Protein 3SHW (pdb70)

Nearest PDB structures (foldseek):
  3shw-assembly1_A  TM=1.003E+00  e=5.872E-76  Homo sapiens
  3tsz-assembly1_A  TM=9.591E-01  e=8.279E-66  Homo sapiens
  3lh5-assembly1_A  TM=9.727E-01  e=1.548E-45  Homo sapiens
  3tsw-assembly5_D  TM=9.362E-01  e=2.636E-32  Homo sapiens
  3tsw-assembly5_B  TM=9.342E-01  e=1.375E-31  Homo sapiens

Foldseek 3Di:
DKDKFKDAAALAQQFDWAAFQPLAIFTCAGDPDGSCVVRPDGGQKGFQDKAHDGGNGGGVLRVVVVRNPDDHGDMMMTIIDHHNPSVVCCVVVVFHDWFKKFFAAFADAPDPQADTDHGGWMWIFTHCCPPVNHFWTKIFTADLQRDTDHIGIDTHQVVLQVVRVVVPCPDPDRRIFTWDWAADPWLFAEEEAALCSVLLQVCCCPVPVQAADEQDQPVVDRDPVSQVVCRVSRHHYYDPDDLVVLSVCQVVPRNHAYEYEQEPDLVLSVLQCCVRPVPDPDHSNVRNVVSVVCCVPRVSSHSYYDYDDSVDPCVSVVVVVVSVVVNRGIDIHGD/DDDDDDD

Radius of gyration: 26.3 Å; Cα contacts (8 Å, |Δi|>4): 668; chains: 2; bounding box: 42×78×58 Å

Sequence (342 aa):
SMKLVKFRKGDSVGLRLAGGNDVGIFVAGVLEDSPAAKEGLEEGDQILRVNNVDFTNIIREEAVLFLLDLPKGEEVTILAQKKKDVYRRIVESDVGDSFYIRTHFEYEKESPYGLSFNKGEVFRVVDTLYNGKLGSWLAIRIGKNHKEVERGIIPNKNRAEQLASVQYTQTKFPAYERVVLREAGFLRPVTIFGPIADVAREKLAREEPDIYQIAKSEPGIIRLHTIKQIIDQDKHALLDVTPNAVDRLNYAQWYPIVVFLNPDSKQGVKTMRMRLCPESRKSARKLYERSHKLRKNNHHLFTTTINLNSMNDGWYGALKEAIQQQQNQLVWVSEGKTSVWI

B-factor: mean 85.65, std 26.74, range [46.07, 190.17]

Solvent-accessible surface area: 18346 Å² total; per-residue (Å²): 127,116,46,112,1,108,13,152,2,36,136,46,3,3,0,79,14,22,5,0,25,80,45,4,0,0,0,12,9,38,89,172,141,13,71,0,27,119,80,36,4,71,95,2,0,15,0,25,91,0,61,120,63,73,0,63,114,15,11,32,10,88,0,1,80,52,0,74,118,13,71,129,42,106,80,2,34,0,49,0,48,86,58,60,93,63,25,140,81,8,83,138,79,130,52,7,0,20,15,65,2,33,0,24,2,87,24,135,96,106,46,122,167,6,12,33,6,69,60,31,47,10,0,58,0,24,26,0,3,58,72,19,121,82,21,32,7,19,0,5,41,11,22,162,101,48,151,86,90,75,142,7,41,0,3,14,74,115,100,0,71,105,54,8,54,102,85,128,157,162,35,158,29,46,3,4,13,90,1,35,60,136,146,27,84,55,40,10,0,0,1,7,9,15,1,0,9,26,15,0,24,87,58,0,31,152,97,38,83,97,62,4,66,69,2,155,70,80,166,105,115,34,121,119,96,26,12,105,97,6,15,100,118,98,34,0,0,0,1,95,33,62,13,87,17,0,29,93,13,26,98,54,64,73,18,2,0,0,0,2,0,28,6,72,47,84,115,4,0,103,56,0,12,108,90,43,24,86,174,42,234,116,52,10,158,156,35,37,94,125,2,65,142,7,86,160,74,35,86,47,14,31,39,22,68,19,114,7,77,15,145,77,57,42,7,18,43,35,0,67,131,13,0,67,81,21,25,115,68,72,21,22,36,36,144,136,69,77,61,34,103,6

Organism: Homo sapiens (NCBI:txid9606)

Secondary structure (DSSP, 8-state):
-EEEEEEE--SS--EEEEEETTTEEEEEEE-SSSHHHHTT--TTEEEEEETTEE-TT--HHHHHHHHHHSPTTSEEEEEEEE-HHHHHHHHHHT----EEEEE-S-B--SSTTBPPB-TT-EEEEEESSGGG-TTEEEEEEE-TTS-EEEEEEEE-HHHHHHHHHHHH------SEEEEEEE--SS---EEEESTTHHHHHHHHHHH-TTTEEEPP-B--B--HHHHHHHHTTT-EEEE---HHHHHHHHHTT---EEEEEE-S-HHHHHHHHHHH-TT----HHHHHHHHHHHHHHHGGG-SEEEE-BTTB-HHHHHHHHHHHHHHTS-EEEE-/-------

GO terms:
  GO:0070160 tight junction (C, IDA)
  GO:0005886 plasma membrane (C, IDA)
  GO:0032991 protein-containing complex (C, IDA)
  GO:0034334 adherens junction maintenance (P, IMP)
  GO:0070160 tight junction (C, IMP)
  GO:0043066 negative regulation of apoptotic process (P, IMP)
  GO:0045216 cell-cell junction organization (P, IMP)
  GO:1903672 positive regulation of sprouting angiogenesis (P, IMP)
  GO:1905605 positive regulation of blood-brain barrier permeability (P, IMP)
  GO:0051493 regulation of cytoskeleton organization (P, IMP)
  GO:0030036 actin cytoskeleton organization (P, IMP)
  GO:0030335 positive regulation of cell migration (P, IMP)
  GO:0031032 actomyosin structure organization (P, IMP)
  GO:2000049 positive regulation of cell-cell adhesion mediated by cadherin (P, IMP)
  GO:2000810 regulation of bicellular tight junction assembly (P, IMP)
  GO:0150105 protein localization to cell-cell junction (P, IMP)
  GO:1901888 regulation of cell junction assembly (P, IMP)
  GO:1902396 protein localization to bicellular tight junction (P, IMP)
  GO:0071896 protein localization to adherens junction (P, IMP)
  GO:0008284 positive regulation of cell population proliferation (P, IMP)

Structure (mmCIF, N/CA/C/O backbone):
data_3SHW
#
_entry.id   3SHW
#
_cell.length_a   49.005
_cell.length_b   86.955
_cell.length_c   141.401
_cell.angle_alpha   90.00
_cell.angle_beta   90.00
_cell.angle_gamma   90.00
#
_symmetry.space_group_name_H-M   'P 21 21 21'
#
loop_
_entity.id
_entity.type
_entity.pdbx_description
1 polymer 'Tight junction protein ZO-1'
2 polymer 'Gap junction gamma-1 protein'
3 water water
#
loop_
_atom_site.group_PDB
_atom_site.id
_atom_site.type_symbol
_atom_site.label_atom_id
_atom_site.label_alt_id
_atom_site.label_comp_id
_atom_site.label_asym_id
_atom_site.label_entity_id
_atom_site.label_seq_id
_atom_site.pdbx_PDB_ins_code
_atom_site.Cartn_x
_atom_site.Cartn_y
_atom_site.Cartn_z
_atom_site.occupancy
_atom_site.B_iso_or_equiv
_atom_site.auth_seq_id
_atom_site.auth_comp_id
_atom_site.auth_asym_id
_atom_site.auth_atom_id
_atom_site.pdbx_PDB_model_num
ATOM 1 N N . SER A 1 1 ? 1.616 -35.627 -5.327 1.00 102.02 421 SER A N 1
ATOM 2 C CA . SER A 1 1 ? 1.624 -35.461 -3.843 1.00 98.29 421 SER A CA 1
ATOM 3 C C . SER A 1 1 ? 2.521 -34.305 -3.409 1.00 91.54 421 SER A C 1
ATOM 4 O O . SER A 1 1 ? 3.504 -33.972 -4.085 1.00 89.03 421 SER A O 1
ATOM 7 N N . MET A 1 2 ? 2.174 -33.709 -2.271 1.00 89.63 422 MET A N 1
ATOM 8 C CA . MET A 1 2 ? 2.918 -32.596 -1.718 1.00 84.62 422 MET A CA 1
ATOM 9 C C . MET A 1 2 ? 3.480 -33.015 -0.366 1.00 82.38 422 MET A C 1
ATOM 10 O O . MET A 1 2 ? 2.733 -33.457 0.496 1.00 85.89 422 MET A O 1
ATOM 15 N N . LYS A 1 3 ? 4.792 -32.873 -0.190 1.00 77.82 423 LYS A N 1
ATOM 16 C CA . LYS A 1 3 ? 5.485 -33.422 0.981 1.00 77.00 423 LYS A CA 1
ATOM 17 C C . LYS A 1 3 ? 6.157 -32.367 1.866 1.00 74.19 423 LYS A C 1
ATOM 18 O O . LYS A 1 3 ? 6.654 -31.356 1.376 1.00 71.17 423 LYS A O 1
ATOM 24 N N . LEU A 1 4 ? 6.161 -32.609 3.174 1.00 76.37 424 LEU A N 1
ATOM 25 C CA . LEU A 1 4 ? 6.761 -31.681 4.124 1.00 75.58 424 LEU A CA 1
ATOM 26 C C . LEU A 1 4 ? 7.895 -32.352 4.871 1.00 76.66 424 LEU A C 1
ATOM 27 O O . LEU A 1 4 ? 7.693 -33.394 5.498 1.00 81.05 424 LEU A O 1
ATOM 32 N N . VAL A 1 5 ? 9.082 -31.749 4.819 1.00 73.89 425 VAL A N 1
ATOM 33 C CA . VAL A 1 5 ? 10.256 -32.339 5.457 1.00 75.78 425 VAL A CA 1
ATOM 34 C C . VAL A 1 5 ? 10.921 -31.440 6.518 1.00 77.42 425 VAL A C 1
ATOM 35 O O . VAL A 1 5 ? 11.015 -30.223 6.366 1.00 75.53 425 VAL A O 1
ATOM 39 N N . LYS A 1 6 ? 11.354 -32.060 7.609 1.00 82.66 426 LYS A N 1
ATOM 40 C CA . LYS A 1 6 ? 12.076 -31.372 8.664 1.00 85.94 426 LYS A CA 1
ATOM 41 C C . LYS A 1 6 ? 13.360 -32.134 8.886 1.00 88.82 426 LYS A C 1
ATOM 42 O O . LYS A 1 6 ? 13.346 -33.360 8.967 1.00 92.36 426 LYS A O 1
ATOM 48 N N . PHE A 1 7 ? 14.470 -31.410 8.980 1.00 88.66 427 PHE A N 1
ATOM 49 C CA . PHE A 1 7 ? 15.754 -32.024 9.290 1.00 93.16 427 PHE A CA 1
ATOM 50 C C . PHE A 1 7 ? 16.740 -30.987 9.787 1.00 94.93 427 PHE A C 1
ATOM 51 O O . PHE A 1 7 ? 16.565 -29.787 9.575 1.00 91.57 427 PHE A O 1
ATOM 59 N N . ARG A 1 8 ? 17.774 -31.469 10.462 1.00 101.67 428 ARG A N 1
ATOM 60 C CA . ARG A 1 8 ? 18.871 -30.626 10.882 1.00 104.83 428 ARG A CA 1
ATOM 61 C C . ARG A 1 8 ? 19.830 -30.517 9.709 1.00 100.45 428 ARG A C 1
ATOM 62 O O . ARG A 1 8 ? 19.974 -31.462 8.925 1.00 99.25 428 ARG A O 1
ATOM 70 N N . LYS A 1 9 ? 20.465 -29.356 9.581 1.00 99.33 429 LYS A N 1
ATOM 71 C CA . LYS A 1 9 ? 21.462 -29.132 8.545 1.00 96.65 429 LYS A CA 1
ATOM 72 C C . LYS A 1 9 ? 22.838 -29.497 9.099 1.00 104.37 429 LYS A C 1
ATOM 73 O O . LYS A 1 9 ? 23.236 -29.015 10.161 1.00 110.34 429 LYS A O 1
ATOM 79 N N . GLY A 1 10 ? 23.550 -30.363 8.385 1.00 105.52 430 GLY A N 1
ATOM 80 C CA . GLY A 1 10 ? 24.932 -30.689 8.732 1.00 114.03 430 GLY A CA 1
ATOM 81 C C . GLY A 1 10 ? 25.881 -29.587 8.293 1.00 114.02 430 GLY A C 1
ATOM 82 O O . GLY A 1 10 ? 25.685 -28.391 8.638 1.00 112.61 430 GLY A O 1
ATOM 83 N N . ASP A 1 11 ? 26.916 -29.997 7.535 1.00 117.11 431 ASP A N 1
ATOM 84 C CA . ASP A 1 11 ? 27.815 -29.041 6.889 1.00 117.57 431 ASP A CA 1
ATOM 85 C C . ASP A 1 11 ? 27.149 -28.458 5.650 1.00 108.84 431 ASP A C 1
ATOM 86 O O . ASP A 1 11 ? 27.442 -27.325 5.246 1.00 107.75 431 ASP A O 1
ATOM 91 N N . SER A 1 12 ? 26.264 -29.258 5.050 1.00 103.87 432 SER A N 1
ATOM 92 C CA . SER A 1 12 ? 25.497 -28.850 3.887 1.00 96.53 432 SER A CA 1
ATOM 93 C C . SER A 1 12 ? 24.097 -29.438 4.026 1.00 91.59 432 SER A C 1
ATOM 94 O O . SER A 1 12 ? 23.863 -30.267 4.899 1.00 94.43 432 SER A O 1
ATOM 97 N N . VAL A 1 13 ? 23.168 -29.002 3.179 1.00 85.55 433 VAL A N 1
ATOM 98 C CA . VAL A 1 13 ? 21.842 -29.627 3.103 1.00 81.63 433 VAL A CA 1
ATOM 99 C C . VAL A 1 13 ? 21.837 -30.805 2.121 1.00 82.12 433 VAL A C 1
ATOM 100 O O . VAL A 1 13 ? 20.814 -31.464 1.934 1.00 80.02 433 VAL A O 1
ATOM 104 N N . GLY A 1 14 ? 22.991 -31.060 1.506 1.00 86.09 434 GLY A N 1
ATOM 105 C CA . GLY A 1 14 ? 23.143 -32.110 0.501 1.00 88.63 434 GLY A CA 1
ATOM 106 C C . GLY A 1 14 ? 22.145 -31.988 -0.636 1.00 83.82 434 GLY A C 1
ATOM 107 O O . GLY A 1 14 ? 21.385 -32.917 -0.903 1.00 84.14 434 GLY A O 1
ATOM 108 N N . LEU A 1 15 ? 22.145 -30.833 -1.300 1.00 102.95 435 LEU A N 1
ATOM 109 C CA . LEU A 1 15 ? 21.252 -30.589 -2.435 1.00 93.89 435 LEU A CA 1
ATOM 110 C C . LEU A 1 15 ? 21.920 -29.848 -3.578 1.00 91.52 435 LEU A C 1
ATOM 111 O O . LEU A 1 15 ? 22.886 -29.104 -3.384 1.00 93.75 435 LEU A O 1
ATOM 116 N N . ARG A 1 16 ? 21.373 -30.071 -4.768 1.00 87.77 436 ARG A N 1
ATOM 117 C CA . ARG A 1 16 ? 21.743 -29.364 -5.978 1.00 85.10 436 ARG A CA 1
ATOM 118 C C . ARG A 1 16 ? 20.447 -28.884 -6.609 1.00 76.55 436 ARG A C 1
ATOM 119 O O . ARG A 1 16 ? 19.475 -29.635 -6.723 1.00 75.46 436 ARG A O 1
ATOM 127 N N . LEU A 1 17 ? 20.436 -27.617 -7.003 1.00 71.57 437 LEU A N 1
ATOM 128 C CA . LEU A 1 17 ? 19.227 -26.955 -7.481 1.00 64.60 437 LEU A CA 1
ATOM 129 C C . LEU A 1 17 ? 19.249 -26.738 -8.989 1.00 64.27 437 LEU A C 1
ATOM 130 O O . LEU A 1 17 ? 20.317 -26.516 -9.584 1.00 67.57 437 LEU A O 1
ATOM 135 N N . ALA A 1 18 ? 18.065 -26.825 -9.591 1.00 61.35 438 ALA A N 1
ATOM 136 C CA . ALA A 1 18 ? 17.846 -26.474 -10.985 1.00 61.24 438 ALA A CA 1
ATOM 137 C C . ALA A 1 18 ? 16.622 -25.577 -11.027 1.00 57.00 438 ALA A C 1
ATOM 138 O O . ALA A 1 18 ? 15.926 -25.421 -10.018 1.00 55.14 438 ALA A O 1
ATOM 140 N N . GLY A 1 19 ? 16.351 -24.989 -12.190 1.00 57.23 439 GLY A N 1
ATOM 141 C CA . GLY A 1 19 ? 15.222 -24.070 -12.346 1.00 54.40 439 GLY A CA 1
ATOM 142 C C . GLY A 1 19 ? 15.595 -22.657 -11.957 1.00 51.63 439 GLY A C 1
ATOM 143 O O . GLY A 1 19 ? 16.751 -22.251 -12.088 1.00 52.07 439 GLY A O 1
ATOM 144 N N . GLY A 1 20 ? 14.617 -21.907 -11.473 1.00 50.08 440 GLY A N 1
ATOM 145 C CA . GLY A 1 20 ? 14.829 -20.512 -11.120 1.00 49.03 440 GLY A CA 1
ATOM 146 C C . GLY A 1 20 ? 13.504 -19.801 -10.999 1.00 50.57 440 GLY A C 1
ATOM 147 O O . GLY A 1 20 ? 12.451 -20.451 -10.924 1.00 52.07 440 GLY A O 1
ATOM 148 N N . ASN A 1 21 ? 13.550 -18.468 -11.016 1.00 51.31 441 ASN A N 1
ATOM 149 C CA . ASN A 1 21 ? 12.372 -17.639 -10.759 1.00 54.45 441 ASN A CA 1
ATOM 150 C C . ASN A 1 21 ? 11.220 -17.799 -11.749 1.00 58.51 441 ASN A C 1
ATOM 151 O O . ASN A 1 21 ? 10.086 -17.506 -11.411 1.00 62.41 441 ASN A O 1
ATOM 156 N N . ASP A 1 22 ? 11.513 -18.253 -12.964 1.00 59.38 442 ASP A N 1
ATOM 157 C CA . ASP A 1 22 ? 10.495 -18.363 -14.008 1.00 64.87 442 ASP A CA 1
ATOM 158 C C . ASP A 1 22 ? 9.646 -19.610 -13.847 1.00 66.06 442 ASP A C 1
ATOM 159 O O . ASP A 1 22 ? 8.430 -19.545 -13.953 1.00 71.54 442 ASP A O 1
ATOM 164 N N . VAL A 1 23 ? 10.287 -20.741 -13.575 1.00 62.71 443 VAL A N 1
ATOM 165 C CA . VAL A 1 23 ? 9.602 -22.039 -13.539 1.00 64.08 443 V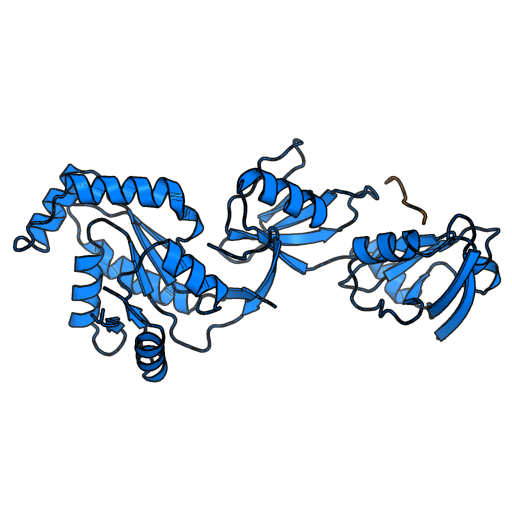AL A CA 1
ATOM 166 C C . VAL A 1 23 ? 9.565 -22.678 -12.141 1.00 61.69 443 VAL A C 1
ATOM 167 O O . VAL A 1 23 ? 8.932 -23.721 -11.940 1.00 63.51 443 VAL A O 1
ATOM 171 N N . GLY A 1 24 ? 10.250 -22.061 -11.182 1.00 58.47 444 GLY A N 1
ATOM 172 C CA . GLY A 1 24 ? 10.340 -22.617 -9.841 1.00 57.04 444 GLY A CA 1
ATOM 173 C C . GLY A 1 24 ? 11.667 -23.320 -9.613 1.00 54.32 444 GLY A C 1
ATOM 174 O O . GLY A 1 24 ? 12.377 -23.660 -10.566 1.00 54.27 444 GLY A O 1
ATOM 175 N N . ILE A 1 25 ? 11.998 -23.530 -8.340 1.00 53.38 445 ILE A N 1
ATOM 176 C CA . ILE A 1 25 ? 13.249 -24.158 -7.956 1.00 52.21 445 ILE A CA 1
ATOM 177 C C . ILE A 1 25 ? 13.036 -25.656 -7.818 1.00 54.11 445 ILE A C 1
ATOM 178 O O . ILE A 1 25 ? 12.025 -26.102 -7.270 1.00 55.36 445 ILE A O 1
ATOM 183 N N . PHE A 1 26 ? 13.989 -26.429 -8.326 1.00 55.15 446 PHE A N 1
ATOM 184 C CA . PHE A 1 26 ? 13.829 -27.870 -8.374 1.00 58.15 446 PHE A CA 1
ATOM 185 C C . PHE A 1 26 ? 15.017 -28.607 -7.804 1.00 60.82 446 PHE A C 1
ATOM 186 O O . PHE A 1 26 ? 16.159 -28.162 -7.943 1.00 61.19 446 PHE A O 1
ATOM 194 N N . VAL A 1 27 ? 14.728 -29.736 -7.162 1.00 63.63 447 VAL A N 1
ATOM 195 C CA . VAL A 1 27 ? 15.760 -30.652 -6.712 1.00 68.40 447 VAL A CA 1
ATOM 196 C C . VAL A 1 27 ? 16.353 -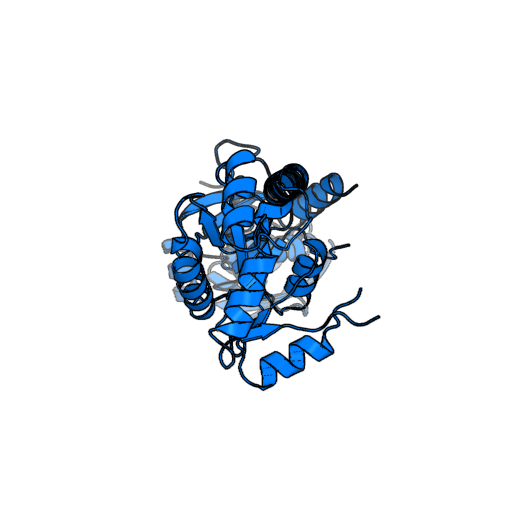31.364 -7.928 1.00 72.17 447 VAL A C 1
ATOM 197 O O . VAL A 1 27 ? 15.717 -32.237 -8.516 1.00 74.50 447 VAL A O 1
ATOM 201 N N . ALA A 1 28 ? 17.565 -30.969 -8.308 1.00 82.09 448 ALA A N 1
ATOM 202 C CA . ALA A 1 28 ? 18.271 -31.600 -9.425 1.00 87.75 448 ALA A CA 1
ATOM 203 C C . ALA A 1 28 ? 19.074 -32.817 -8.969 1.00 93.05 448 ALA A C 1
ATOM 204 O O . ALA A 1 28 ? 19.529 -33.615 -9.791 1.00 98.70 448 ALA A O 1
ATOM 206 N N . GLY A 1 29 ? 19.241 -32.952 -7.656 1.00 91.95 449 GLY A N 1
ATOM 207 C CA . GLY A 1 29 ? 19.974 -34.069 -7.081 1.00 97.21 449 GLY A CA 1
ATOM 208 C C . GLY A 1 29 ? 20.014 -34.023 -5.569 1.00 95.66 449 GLY A C 1
ATOM 209 O O . GLY A 1 29 ? 20.085 -32.947 -4.970 1.00 92.30 449 GLY A O 1
ATOM 210 N N . VAL A 1 30 ? 19.954 -35.203 -4.955 1.00 98.69 450 VAL A N 1
ATOM 211 C CA . VAL A 1 30 ? 20.121 -35.344 -3.510 1.00 99.20 450 VAL A CA 1
ATOM 212 C C . VAL A 1 30 ? 21.440 -36.055 -3.263 1.00 107.21 450 VAL A C 1
ATOM 213 O O . VAL A 1 30 ? 22.108 -36.470 -4.213 1.00 112.29 450 VAL A O 1
ATOM 217 N N . LEU A 1 31 ? 21.821 -36.182 -1.995 1.00 109.44 451 LEU A N 1
ATOM 218 C CA . LEU A 1 31 ? 22.999 -36.960 -1.632 1.00 118.18 451 LEU A CA 1
ATOM 219 C C . LEU A 1 31 ? 22.554 -38.234 -0.912 1.00 120.19 451 LEU A C 1
ATOM 220 O O . LEU A 1 31 ? 21.766 -38.168 0.037 1.00 116.45 451 LEU A O 1
ATOM 225 N N . GLU A 1 32 ? 23.050 -39.381 -1.387 1.00 126.68 452 GLU A N 1
ATOM 226 C CA . GLU A 1 32 ? 22.627 -40.712 -0.911 1.00 129.43 452 GLU A CA 1
ATOM 227 C C . GLU A 1 32 ? 22.464 -40.812 0.609 1.00 129.67 452 GLU A C 1
ATOM 228 O O . GLU A 1 32 ? 21.416 -41.236 1.106 1.00 126.40 452 GLU A O 1
ATOM 234 N N . ASP A 1 33 ? 23.510 -40.422 1.333 1.00 134.48 453 ASP A N 1
ATOM 235 C CA . ASP A 1 33 ? 23.489 -40.391 2.791 1.00 135.91 453 ASP A CA 1
ATOM 236 C C . ASP A 1 33 ? 23.335 -38.948 3.281 1.00 130.57 453 ASP A C 1
ATOM 237 O O . ASP A 1 33 ? 24.336 -38.248 3.492 1.00 134.47 453 ASP A O 1
ATOM 242 N N . SER A 1 34 ? 22.087 -38.504 3.444 1.00 122.39 454 SER A N 1
ATOM 243 C CA . SER A 1 34 ? 21.803 -37.170 3.982 1.00 117.46 454 SER A CA 1
ATOM 244 C C . SER A 1 34 ? 20.445 -37.110 4.690 1.00 112.31 454 SER A C 1
ATOM 245 O O . SER A 1 34 ? 19.520 -37.835 4.308 1.00 109.89 454 SER A O 1
ATOM 248 N N . PRO A 1 35 ? 20.327 -36.248 5.727 1.00 111.50 455 PRO A N 1
ATOM 249 C CA . PRO A 1 35 ? 19.075 -36.025 6.469 1.00 107.81 455 PRO A CA 1
ATOM 250 C C . PRO A 1 35 ? 17.897 -35.650 5.569 1.00 100.44 455 PRO A C 1
ATOM 251 O O . PRO A 1 35 ? 16.760 -36.052 5.833 1.00 98.95 455 PRO A O 1
ATOM 255 N N . ALA A 1 36 ? 18.177 -34.878 4.521 1.00 96.74 456 ALA A N 1
ATOM 256 C CA . ALA A 1 36 ? 17.163 -34.507 3.548 1.00 90.75 456 ALA A CA 1
ATOM 257 C C . ALA A 1 36 ? 16.692 -35.729 2.753 1.00 91.50 456 ALA A C 1
ATOM 258 O O . ALA A 1 36 ? 15.488 -35.927 2.576 1.00 89.15 456 ALA A O 1
ATOM 260 N N . ALA A 1 37 ? 17.639 -36.551 2.298 1.00 95.71 457 ALA A N 1
ATOM 261 C CA . ALA A 1 37 ? 17.320 -37.758 1.536 1.00 97.56 457 ALA A CA 1
ATOM 262 C C . ALA A 1 37 ? 16.402 -38.703 2.316 1.00 99.33 457 ALA A C 1
ATOM 263 O O . ALA A 1 37 ? 15.374 -39.145 1.796 1.00 97.83 457 ALA A O 1
ATOM 265 N N . LYS A 1 38 ? 16.775 -38.989 3.564 1.00 103.24 458 LYS A N 1
ATOM 266 C CA . LYS A 1 38 ? 16.024 -39.905 4.429 1.00 106.19 458 LYS A CA 1
ATOM 267 C C . LYS A 1 38 ? 14.625 -39.381 4.738 1.00 102.49 458 LYS A C 1
ATOM 268 O O . LYS A 1 38 ? 13.707 -40.158 5.012 1.00 104.37 458 LYS A O 1
ATOM 271 N N . GLU A 1 39 ? 14.471 -38.060 4.681 1.00 98.09 459 GLU A N 1
ATOM 272 C CA . GLU A 1 39 ? 13.177 -37.414 4.897 1.00 95.33 459 GLU A CA 1
ATOM 273 C C . GLU A 1 39 ? 12.207 -37.562 3.715 1.00 92.78 459 GLU A C 1
ATOM 274 O O . GLU A 1 39 ? 11.020 -37.256 3.847 1.00 91.99 459 GLU A O 1
ATOM 280 N N . GLY A 1 40 ? 12.710 -38.031 2.571 1.00 92.67 460 GLY A N 1
ATOM 281 C CA . GLY A 1 40 ? 11.862 -38.340 1.410 1.00 91.73 460 GLY A CA 1
ATOM 282 C C . GLY A 1 40 ? 12.041 -37.395 0.237 1.00 87.55 460 GLY A C 1
ATOM 283 O O . GLY A 1 40 ? 11.364 -37.520 -0.786 1.00 87.02 460 GLY A O 1
ATOM 284 N N . LEU A 1 41 ? 12.957 -36.446 0.397 1.00 85.34 461 LEU A N 1
ATOM 285 C CA . LEU A 1 41 ? 13.270 -35.465 -0.636 1.00 82.01 461 LEU A CA 1
ATOM 286 C C . LEU A 1 41 ? 14.037 -36.118 -1.782 1.00 84.47 461 LEU A C 1
ATOM 287 O O . LEU A 1 41 ? 15.055 -36.776 -1.561 1.00 88.32 461 LEU A O 1
ATOM 292 N N . GLU A 1 42 ? 13.542 -35.934 -3.002 1.00 83.26 462 GLU A N 1
ATOM 293 C CA . GLU A 1 42 ? 14.094 -36.626 -4.162 1.00 86.63 462 GLU A CA 1
ATOM 294 C C . GLU A 1 42 ? 14.093 -35.772 -5.426 1.00 84.62 462 GLU A C 1
ATOM 295 O O . GLU A 1 42 ? 13.314 -34.828 -5.546 1.00 80.99 462 GLU A O 1
ATOM 301 N N . GLU A 1 43 ? 14.976 -36.123 -6.361 1.00 87.89 463 GLU A N 1
ATOM 302 C CA . GLU A 1 43 ? 15.072 -35.463 -7.658 1.00 87.44 463 GLU A CA 1
ATOM 303 C C . GLU A 1 43 ? 13.691 -35.272 -8.283 1.00 85.54 463 GLU A C 1
ATOM 304 O O . GLU A 1 43 ? 12.835 -36.143 -8.184 1.00 87.15 463 GLU A O 1
ATOM 310 N N . GLY A 1 44 ? 13.479 -34.120 -8.909 1.00 82.84 464 GLY A N 1
ATOM 311 C CA . GLY A 1 44 ? 12.207 -33.817 -9.559 1.00 82.47 464 GLY A CA 1
ATOM 312 C C . GLY A 1 44 ? 11.207 -33.073 -8.689 1.00 78.71 464 GLY A C 1
ATOM 313 O O . GLY A 1 44 ? 10.180 -32.601 -9.180 1.00 78.45 464 GLY A O 1
ATOM 314 N N . ASP A 1 45 ? 11.501 -32.979 -7.395 1.00 64.19 465 ASP A N 1
ATOM 315 C CA . ASP A 1 45 ? 10.672 -32.237 -6.456 1.00 61.49 465 ASP A CA 1
ATOM 316 C C . ASP A 1 45 ? 10.886 -30.740 -6.614 1.00 57.78 465 ASP A C 1
ATOM 317 O O . ASP A 1 45 ? 12.030 -30.276 -6.715 1.00 56.24 465 ASP A O 1
ATOM 322 N N . GLN A 1 46 ? 9.781 -29.994 -6.652 1.00 57.36 466 GLN A N 1
ATOM 323 C CA . GLN A 1 46 ? 9.835 -28.537 -6.673 1.00 55.22 466 GLN A CA 1
ATOM 324 C C . GLN A 1 46 ? 9.804 -28.022 -5.246 1.00 53.63 466 GLN A C 1
ATOM 325 O O . GLN A 1 46 ? 8.838 -28.261 -4.523 1.00 55.64 466 GLN A O 1
ATOM 331 N N . ILE A 1 47 ? 10.860 -27.322 -4.848 1.00 51.29 467 ILE A N 1
ATOM 332 C CA . ILE A 1 47 ? 10.945 -26.752 -3.508 1.00 50.87 467 ILE A CA 1
ATOM 333 C C . ILE A 1 47 ? 10.028 -25.532 -3.397 1.00 51.39 467 ILE A C 1
ATOM 334 O O . ILE A 1 47 ? 10.339 -24.456 -3.901 1.00 50.69 467 ILE A O 1
ATOM 339 N N . LEU A 1 48 ? 8.892 -25.717 -2.736 1.00 53.69 468 LEU A N 1
ATOM 340 C CA . LEU A 1 48 ? 7.877 -24.674 -2.646 1.00 56.03 468 LEU A CA 1
ATOM 341 C C . LEU A 1 48 ? 8.151 -23.666 -1.538 1.00 57.74 468 LEU A C 1
ATOM 342 O O . LEU A 1 48 ? 7.904 -22.467 -1.713 1.00 59.75 468 LEU A O 1
ATOM 347 N N . ARG A 1 49 ? 8.661 -24.150 -0.407 1.00 58.52 469 ARG A N 1
ATOM 348 C CA . ARG A 1 49 ? 8.917 -23.307 0.760 1.00 61.56 469 ARG A CA 1
ATOM 349 C C . ARG A 1 49 ? 10.046 -23.878 1.610 1.00 61.69 469 ARG A C 1
ATOM 350 O O . ARG A 1 49 ? 10.092 -25.086 1.857 1.00 62.35 469 ARG A O 1
ATOM 358 N N . VAL A 1 50 ? 10.961 -23.006 2.032 1.00 62.29 470 VAL A N 1
ATOM 359 C CA . VAL A 1 50 ? 12.060 -23.372 2.929 1.00 63.74 470 VAL A CA 1
ATOM 360 C C . VAL A 1 50 ? 11.972 -22.491 4.162 1.00 69.05 470 VAL A C 1
ATOM 361 O O . VAL A 1 50 ? 11.866 -21.267 4.049 1.00 69.98 470 VAL A O 1
ATOM 365 N N . ASN A 1 51 ? 12.031 -23.118 5.336 1.00 73.89 471 ASN A N 1
ATOM 366 C CA . ASN A 1 51 ? 11.618 -22.477 6.583 1.00 81.10 471 ASN A CA 1
ATOM 367 C C . ASN A 1 51 ? 10.308 -21.760 6.300 1.00 82.86 471 ASN A C 1
ATOM 368 O O . ASN A 1 51 ? 9.358 -22.390 5.813 1.00 81.73 471 ASN A O 1
ATOM 373 N N . ASN A 1 52 ? 10.242 -20.459 6.561 1.00 86.75 472 ASN A N 1
ATOM 374 C CA . ASN A 1 52 ? 9.017 -19.731 6.237 1.00 89.64 472 ASN A CA 1
ATOM 375 C C . ASN A 1 52 ? 9.118 -18.982 4.905 1.00 85.16 472 ASN A C 1
ATOM 376 O O . ASN A 1 52 ? 8.110 -18.526 4.362 1.00 87.13 472 ASN A O 1
ATOM 381 N N . VAL A 1 53 ? 10.331 -18.897 4.368 1.00 80.15 473 VAL A N 1
ATOM 382 C CA . VAL A 1 53 ? 10.592 -18.130 3.162 1.00 76.87 473 VAL A CA 1
ATOM 383 C C . VAL A 1 53 ? 10.004 -18.792 1.912 1.00 72.64 473 VAL A C 1
ATOM 384 O O . VAL A 1 53 ? 10.266 -19.960 1.630 1.00 68.71 473 VAL A O 1
ATOM 388 N N . ASP A 1 54 ? 9.194 -18.027 1.184 1.00 74.88 474 ASP A N 1
ATOM 389 C CA . ASP A 1 54 ? 8.611 -18.444 -0.092 1.00 72.37 474 ASP A CA 1
ATOM 390 C C . ASP A 1 54 ? 9.702 -18.790 -1.102 1.00 66.73 474 ASP A C 1
ATOM 391 O O . ASP A 1 54 ? 10.653 -18.028 -1.264 1.00 66.58 474 ASP A O 1
ATOM 396 N N . PHE A 1 55 ? 9.562 -19.934 -1.776 1.00 62.99 475 PHE A N 1
ATOM 397 C CA . PHE A 1 55 ? 10.526 -20.362 -2.798 1.00 58.60 475 PHE A CA 1
ATOM 398 C C . PHE A 1 55 ? 9.939 -20.491 -4.212 1.00 59.45 475 PHE A C 1
ATOM 399 O O . PHE A 1 55 ? 10.626 -20.948 -5.127 1.00 57.62 475 PHE A O 1
ATOM 407 N N . THR A 1 56 ? 8.681 -20.101 -4.402 1.00 63.46 476 THR A N 1
ATOM 408 C CA . THR A 1 56 ? 8.061 -20.207 -5.730 1.00 65.56 476 THR A CA 1
ATOM 409 C C . THR A 1 56 ? 8.488 -19.099 -6.707 1.00 68.30 476 THR A C 1
ATOM 410 O O . THR A 1 56 ? 8.318 -19.242 -7.931 1.00 70.19 476 THR A O 1
ATOM 414 N N . ASN A 1 57 ? 9.031 -18.003 -6.171 1.00 69.30 477 ASN A N 1
ATOM 415 C CA . ASN A 1 57 ? 9.378 -16.837 -6.988 1.00 73.14 477 ASN A CA 1
ATOM 416 C C . ASN A 1 57 ? 10.728 -16.252 -6.584 1.00 70.65 477 ASN A C 1
ATOM 417 O O . ASN A 1 57 ? 10.837 -15.061 -6.276 1.00 74.74 477 ASN A O 1
ATOM 422 N N . ILE A 1 58 ? 11.756 -17.094 -6.603 1.00 64.82 478 ILE A N 1
ATOM 423 C CA . ILE A 1 58 ? 13.079 -16.710 -6.129 1.00 62.19 478 ILE A CA 1
ATOM 424 C C . ILE A 1 58 ? 14.088 -17.060 -7.219 1.00 60.04 478 ILE A C 1
ATOM 425 O O . ILE A 1 58 ? 13.956 -18.096 -7.865 1.00 58.33 478 ILE A O 1
ATOM 430 N N . ILE A 1 59 ? 15.067 -16.196 -7.469 1.00 61.07 479 ILE A N 1
ATOM 431 C CA . ILE A 1 59 ? 16.060 -16.519 -8.504 1.00 60.42 479 ILE A CA 1
ATOM 432 C C . ILE A 1 59 ? 16.944 -17.652 -7.991 1.00 56.15 479 ILE A C 1
ATOM 433 O O . ILE A 1 59 ? 17.103 -17.806 -6.781 1.00 54.39 479 ILE A O 1
ATOM 438 N N . ARG A 1 60 ? 17.499 -18.465 -8.883 1.00 55.86 480 ARG A N 1
ATOM 439 C CA . ARG A 1 60 ? 18.247 -19.617 -8.401 1.00 53.32 480 ARG A CA 1
ATOM 440 C C . ARG A 1 60 ? 19.390 -19.190 -7.475 1.00 52.53 480 ARG A C 1
ATOM 441 O O . ARG A 1 60 ? 19.577 -19.788 -6.422 1.00 50.91 480 ARG A O 1
ATOM 449 N N . GLU A 1 61 ? 20.124 -18.138 -7.852 1.00 54.83 481 GLU A N 1
ATOM 450 C CA . GLU A 1 61 ? 21.194 -17.595 -7.012 1.00 54.94 481 GLU A CA 1
ATOM 451 C C . GLU A 1 61 ? 20.709 -17.311 -5.586 1.00 54.45 481 GLU A C 1
ATOM 452 O O . GLU A 1 61 ? 21.375 -17.695 -4.618 1.00 54.03 481 GLU A O 1
ATOM 458 N N . GLU A 1 62 ? 19.555 -16.654 -5.462 1.00 55.66 482 GLU A N 1
ATOM 459 C CA . GLU A 1 62 ? 18.973 -16.362 -4.150 1.00 57.17 482 GLU A CA 1
ATOM 460 C C . GLU A 1 62 ? 18.700 -17.644 -3.363 1.00 54.44 482 GLU A C 1
ATOM 461 O O . GLU A 1 62 ? 18.936 -17.692 -2.157 1.00 55.28 482 GLU A O 1
ATOM 467 N N . ALA A 1 63 ? 18.204 -18.669 -4.061 1.00 52.39 483 ALA A N 1
ATOM 468 C CA . ALA A 1 63 ? 17.869 -19.964 -3.464 1.00 50.74 483 ALA A CA 1
ATOM 469 C C . ALA A 1 63 ? 19.118 -20.689 -2.999 1.00 50.50 483 ALA A C 1
ATOM 470 O O . ALA A 1 63 ? 19.184 -21.181 -1.870 1.00 51.67 483 ALA A O 1
ATOM 472 N N . VAL A 1 64 ? 20.113 -20.752 -3.873 1.00 50.20 484 VAL A N 1
ATOM 473 C CA . VAL A 1 64 ? 21.394 -21.337 -3.509 1.00 50.91 484 VAL A CA 1
ATOM 474 C C . VAL A 1 64 ? 21.987 -20.629 -2.293 1.00 52.50 484 VAL A C 1
ATOM 475 O O . VAL A 1 64 ? 22.313 -21.285 -1.317 1.00 54.50 484 VAL A O 1
ATOM 479 N N . LEU A 1 65 ? 22.093 -19.303 -2.337 1.00 52.83 485 LEU A N 1
ATOM 480 C CA . LEU A 1 65 ? 22.692 -18.547 -1.226 1.00 55.41 485 LEU A CA 1
ATOM 481 C C . LEU A 1 65 ? 21.891 -18.632 0.083 1.00 57.27 485 LEU A C 1
ATOM 482 O O . LEU A 1 65 ? 22.465 -18.639 1.173 1.00 60.88 485 LEU A O 1
ATOM 487 N N . PHE A 1 66 ? 20.570 -18.706 -0.026 1.00 55.78 486 PHE A N 1
ATOM 488 C CA . PHE A 1 66 ? 19.724 -18.826 1.144 1.00 57.93 486 PHE A CA 1
ATOM 489 C C . PHE A 1 66 ? 19.992 -20.139 1.875 1.00 59.11 486 PHE A C 1
ATOM 490 O O . PHE A 1 66 ? 20.110 -20.165 3.103 1.00 63.73 486 PHE A O 1
ATOM 498 N N . LEU A 1 67 ? 20.078 -21.228 1.118 1.00 65.89 487 LEU A N 1
ATOM 499 C CA . LEU A 1 67 ? 20.266 -22.555 1.696 1.00 66.72 487 LEU A CA 1
ATOM 500 C C . LEU A 1 67 ? 21.679 -22.719 2.218 1.00 70.55 487 LEU A C 1
ATOM 501 O O . LEU A 1 67 ? 21.896 -23.408 3.211 1.00 73.85 487 LEU A O 1
ATOM 506 N N . LEU A 1 68 ? 22.633 -22.085 1.545 1.00 71.48 488 LEU A N 1
ATOM 507 C CA . LEU A 1 68 ? 24.009 -22.033 2.014 1.00 76.23 488 LEU A CA 1
ATOM 508 C C . LEU A 1 68 ? 24.054 -21.361 3.383 1.00 78.84 488 LEU A C 1
ATOM 509 O O . LEU A 1 68 ? 24.638 -21.894 4.326 1.00 83.83 488 LEU A O 1
ATOM 514 N N . ASP A 1 69 ? 23.401 -20.203 3.477 1.00 76.71 489 ASP A N 1
ATOM 515 C CA . ASP A 1 69 ? 23.469 -19.326 4.647 1.00 80.07 489 ASP A CA 1
ATOM 516 C C . ASP A 1 69 ? 22.866 -19.919 5.928 1.00 82.87 489 ASP A C 1
ATOM 517 O O . ASP A 1 69 ? 23.211 -19.499 7.033 1.00 88.34 489 ASP A O 1
ATOM 522 N N . LEU A 1 70 ? 21.971 -20.890 5.770 1.00 80.22 490 LEU A N 1
ATOM 523 C CA . LEU A 1 70 ? 21.390 -21.620 6.893 1.00 83.63 490 LEU A CA 1
ATOM 524 C C . LEU A 1 70 ? 22.457 -22.147 7.861 1.00 91.58 490 LEU A C 1
ATOM 525 O O . LEU A 1 70 ? 23.479 -22.685 7.418 1.00 93.13 490 LEU A O 1
ATOM 530 N N . PRO A 1 71 ? 22.226 -21.985 9.185 1.00 98.18 491 PRO A N 1
ATOM 531 C CA . PRO A 1 71 ? 23.224 -22.311 10.209 1.00 107.91 491 PRO A CA 1
ATOM 532 C C . PRO A 1 71 ? 23.444 -23.808 10.404 1.00 111.85 491 PRO A C 1
ATOM 533 O O . PRO A 1 71 ? 22.487 -24.585 10.431 1.00 109.59 491 PRO A O 1
ATOM 537 N N . LYS A 1 72 ? 24.712 -24.188 10.547 1.00 118.76 492 LYS A N 1
ATOM 538 C CA . LYS A 1 72 ? 25.117 -25.580 10.728 1.00 124.75 492 LYS A CA 1
ATOM 539 C C . LYS A 1 72 ? 24.576 -26.107 12.056 1.00 133.23 492 LYS A C 1
ATOM 540 O O . LYS A 1 72 ? 24.901 -25.569 13.116 1.00 142.05 492 LYS A O 1
ATOM 546 N N . GLY A 1 73 ? 23.739 -27.141 11.991 1.00 131.51 493 GLY A N 1
ATOM 547 C CA . GLY A 1 73 ? 23.217 -27.797 13.192 1.00 140.60 493 GLY A CA 1
ATOM 548 C C . GLY A 1 73 ? 21.763 -27.501 13.515 1.00 137.01 493 GLY A C 1
ATOM 549 O O . GLY A 1 73 ? 21.083 -28.322 14.132 1.00 141.85 493 GLY A O 1
ATOM 550 N N . GLU A 1 74 ? 21.292 -26.324 13.106 1.00 129.69 494 GLU A N 1
ATOM 551 C CA . GLU A 1 74 ? 19.916 -25.889 13.353 1.00 127.10 494 GLU A CA 1
ATOM 552 C C . GLU A 1 74 ? 18.924 -26.599 12.410 1.00 118.10 494 GLU A C 1
ATOM 553 O O . GLU A 1 74 ? 19.339 -27.304 11.483 1.00 113.62 494 GLU A O 1
ATOM 559 N N . GLU A 1 75 ? 17.623 -26.408 12.647 1.00 116.78 495 GLU A N 1
ATOM 560 C CA . GLU A 1 75 ? 16.565 -27.138 11.932 1.00 110.30 495 GLU A CA 1
ATOM 561 C C . GLU A 1 75 ? 16.023 -26.405 10.696 1.00 99.84 495 GLU A C 1
ATOM 562 O O . GLU A 1 75 ? 16.007 -25.179 10.650 1.00 98.50 495 GLU A O 1
ATOM 568 N N . VAL A 1 76 ? 15.582 -27.175 9.701 1.00 93.74 496 VAL A N 1
ATOM 569 C CA . VAL A 1 76 ? 15.101 -26.643 8.414 1.00 85.35 496 VAL A CA 1
ATOM 570 C C . VAL A 1 76 ? 13.786 -27.312 8.009 1.00 82.99 496 VAL A C 1
ATOM 571 O O . VAL A 1 76 ? 13.677 -28.542 8.027 1.00 84.46 496 VAL A O 1
ATOM 575 N N . THR A 1 77 ? 12.796 -26.508 7.630 1.00 80.15 497 THR A N 1
ATOM 576 C CA . THR A 1 77 ? 11.495 -27.042 7.231 1.00 78.77 497 THR A CA 1
ATOM 577 C C . THR A 1 77 ? 11.231 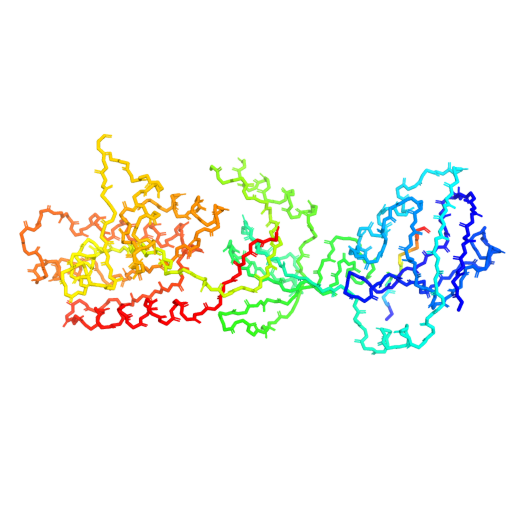-26.794 5.743 1.00 72.99 497 THR A C 1
ATOM 578 O O . THR A 1 77 ? 11.069 -25.646 5.319 1.00 71.89 497 THR A O 1
ATOM 582 N N . ILE A 1 78 ? 11.193 -27.871 4.958 1.00 70.49 498 ILE A N 1
ATOM 583 C CA . ILE A 1 78 ? 10.947 -27.774 3.516 1.00 66.61 498 ILE A CA 1
ATOM 584 C C . ILE A 1 78 ? 9.578 -28.316 3.079 1.00 67.42 498 ILE A C 1
ATOM 585 O O . ILE A 1 78 ? 9.265 -29.490 3.293 1.00 68.72 498 ILE A O 1
ATOM 590 N N . LEU A 1 79 ? 8.770 -27.449 2.469 1.00 57.73 499 LEU A N 1
ATOM 591 C CA . LEU A 1 79 ? 7.563 -27.874 1.758 1.00 55.07 499 LEU A CA 1
ATOM 592 C C . LEU A 1 79 ? 7.934 -28.128 0.305 1.00 55.17 499 LEU A C 1
ATOM 593 O O . LEU A 1 79 ? 8.479 -27.246 -0.366 1.00 55.80 499 LEU A O 1
ATOM 598 N N . ALA A 1 80 ? 7.656 -29.334 -0.179 1.00 56.20 500 ALA A N 1
ATOM 599 C CA . ALA A 1 80 ? 8.012 -29.709 -1.546 1.00 57.28 500 ALA A CA 1
ATOM 600 C C . ALA A 1 80 ? 6.869 -30.416 -2.253 1.00 60.07 500 ALA A C 1
ATOM 601 O O . ALA A 1 80 ? 5.896 -30.861 -1.625 1.00 61.47 500 ALA A O 1
ATOM 603 N N . GLN A 1 81 ? 6.995 -30.510 -3.573 1.00 62.14 501 GLN A N 1
ATOM 604 C CA . GLN A 1 81 ? 5.966 -31.126 -4.397 1.00 67.45 501 GLN A CA 1
ATOM 605 C C . GLN A 1 81 ? 6.593 -31.858 -5.570 1.00 71.62 501 GLN A C 1
ATOM 606 O O . GLN A 1 81 ? 7.419 -31.299 -6.304 1.00 69.37 501 GLN A O 1
ATOM 612 N N . LYS A 1 82 ? 6.203 -33.118 -5.723 1.00 79.06 502 LYS A N 1
ATOM 613 C CA . LYS A 1 82 ? 6.671 -33.942 -6.819 1.00 85.74 502 LYS A CA 1
ATOM 614 C C . LYS A 1 82 ? 6.110 -33.386 -8.120 1.00 88.12 502 LYS A C 1
ATOM 615 O O . LYS A 1 82 ? 4.917 -33.094 -8.213 1.00 91.54 502 LYS A O 1
ATOM 621 N N . LYS A 1 83 ? 6.986 -33.213 -9.104 1.00 87.56 503 LYS A N 1
ATOM 622 C CA . LYS A 1 83 ? 6.599 -32.692 -10.406 1.00 90.97 503 LYS A CA 1
ATOM 623 C C . LYS A 1 83 ? 7.487 -33.259 -11.509 1.00 95.05 503 LYS A C 1
ATOM 624 O O . LYS A 1 83 ? 8.100 -32.510 -12.268 1.00 92.01 503 LYS A O 1
ATOM 630 N N . LYS A 1 84 ? 7.542 -34.586 -11.598 1.00 103.61 504 LYS A N 1
ATOM 631 C CA . LYS A 1 84 ? 8.377 -35.277 -12.586 1.00 109.90 504 LYS A CA 1
ATOM 632 C C . LYS A 1 84 ? 8.187 -34.745 -14.012 1.00 112.90 504 LYS A C 1
ATOM 633 O O . LYS A 1 84 ? 9.161 -34.562 -14.749 1.00 111.39 504 LYS A O 1
ATOM 636 N N . ASP A 1 85 ? 6.932 -34.486 -14.381 1.00 118.46 505 ASP A N 1
ATOM 637 C CA . ASP A 1 85 ? 6.590 -33.976 -15.714 1.00 124.12 505 ASP A CA 1
ATOM 638 C C . ASP A 1 85 ? 7.088 -32.549 -15.978 1.00 114.22 505 ASP A C 1
ATOM 639 O O . ASP A 1 85 ? 7.702 -32.285 -17.013 1.00 115.37 505 ASP A O 1
ATOM 644 N N . VAL A 1 86 ? 6.832 -31.641 -15.041 1.00 105.88 506 VAL A N 1
ATOM 645 C CA . VAL A 1 86 ? 7.268 -30.250 -15.176 1.00 98.98 506 VAL A CA 1
ATOM 646 C C . VAL A 1 86 ? 8.802 -30.159 -15.194 1.00 91.75 506 VAL A C 1
ATOM 647 O O . VAL A 1 86 ? 9.379 -29.382 -15.957 1.00 90.97 506 VAL A O 1
ATOM 651 N N . TYR A 1 87 ? 9.445 -30.981 -14.369 1.00 88.48 507 TYR A N 1
ATOM 652 C CA . TYR A 1 87 ? 10.901 -31.020 -14.259 1.00 84.42 507 TYR A CA 1
ATOM 653 C C . TYR A 1 87 ? 11.565 -31.504 -15.547 1.00 90.01 507 TYR A C 1
ATOM 654 O O . TYR A 1 87 ? 12.629 -31.010 -15.926 1.00 87.83 507 TYR A O 1
ATOM 663 N N . ARG A 1 88 ? 10.927 -32.470 -16.207 1.00 98.68 508 ARG A N 1
ATOM 664 C CA . ARG A 1 88 ? 11.389 -33.015 -17.486 1.00 106.08 508 ARG A CA 1
ATOM 665 C C . ARG A 1 88 ? 11.522 -31.911 -18.534 1.00 104.68 508 ARG A C 1
ATOM 666 O O . ARG A 1 88 ? 12.531 -31.833 -19.240 1.00 104.86 508 ARG A O 1
ATOM 674 N N . ARG A 1 89 ? 10.495 -31.063 -18.616 1.00 104.73 509 ARG A N 1
ATOM 675 C CA . ARG A 1 89 ? 10.466 -29.923 -19.535 1.00 105.68 509 ARG A CA 1
ATOM 676 C C . ARG A 1 89 ? 11.580 -28.934 -19.219 1.00 97.46 509 ARG A C 1
ATOM 677 O O . ARG A 1 89 ? 12.265 -28.454 -20.123 1.00 99.00 509 ARG A O 1
ATOM 680 N N . ILE A 1 90 ? 11.764 -28.648 -17.932 1.00 90.31 510 ILE A N 1
ATOM 681 C CA . ILE A 1 90 ? 12.765 -27.684 -17.477 1.00 85.00 510 ILE A CA 1
ATOM 682 C C . ILE A 1 90 ? 14.193 -28.117 -17.816 1.00 85.22 510 ILE A C 1
ATOM 683 O O . ILE A 1 90 ? 14.985 -27.307 -18.291 1.00 85.78 510 ILE A O 1
ATOM 688 N N . VAL A 1 91 ? 14.508 -29.389 -17.589 1.00 86.92 511 VAL A N 1
ATOM 689 C CA . VAL A 1 91 ? 15.814 -29.935 -17.956 1.00 90.04 511 VAL A CA 1
ATOM 690 C C . VAL A 1 91 ? 15.996 -29.921 -19.473 1.00 95.26 511 VAL A C 1
ATOM 691 O O . VAL A 1 91 ? 16.949 -29.324 -19.970 1.00 95.82 511 VAL A O 1
ATOM 695 N N . GLU A 1 92 ? 15.073 -30.558 -20.195 1.00 100.59 512 GLU A N 1
ATOM 696 C CA . GLU A 1 92 ? 15.168 -30.685 -21.654 1.00 107.53 512 GLU A CA 1
ATOM 697 C C . GLU A 1 92 ? 15.243 -29.348 -22.387 1.00 106.21 512 GLU A C 1
ATOM 698 O O . GLU A 1 92 ? 16.064 -29.191 -23.292 1.00 109.14 512 GLU A O 1
ATOM 704 N N . SER A 1 93 ? 14.400 -28.391 -22.000 1.00 103.41 513 SER A N 1
ATOM 705 C CA . SER A 1 93 ? 14.432 -27.063 -22.616 1.00 104.62 513 SER A CA 1
ATOM 706 C C . SER A 1 93 ? 15.462 -26.132 -21.962 1.00 99.76 513 SER A C 1
ATOM 707 O O . SER A 1 93 ? 15.705 -25.031 -22.459 1.00 102.41 513 SER A O 1
ATOM 710 N N . ASP A 1 94 ? 16.062 -26.593 -20.860 1.00 77.13 514 ASP A N 1
ATOM 711 C CA . ASP A 1 94 ? 17.159 -25.901 -20.160 1.00 73.83 514 ASP A CA 1
ATOM 712 C C . ASP A 1 94 ? 16.814 -24.472 -19.719 1.00 69.50 514 ASP A C 1
ATOM 713 O O . ASP A 1 94 ? 17.632 -23.565 -19.829 1.00 66.84 514 ASP A O 1
ATOM 718 N N . VAL A 1 95 ? 15.600 -24.284 -19.212 1.00 69.54 515 VAL A N 1
ATOM 719 C CA . VAL A 1 95 ? 15.139 -22.975 -18.730 1.00 66.50 515 VAL A CA 1
ATOM 720 C C . VAL A 1 95 ? 15.114 -22.919 -17.179 1.00 65.35 515 VAL A C 1
ATOM 721 O O . VAL A 1 95 ? 14.914 -23.940 -16.519 1.00 67.86 515 VAL A O 1
ATOM 725 N N . GLY A 1 96 ? 15.349 -21.738 -16.606 1.00 62.12 516 GLY A N 1
ATOM 726 C CA . GLY A 1 96 ? 15.312 -21.567 -15.154 1.00 61.11 516 GLY A CA 1
ATOM 727 C C . GLY A 1 96 ? 14.913 -20.163 -14.743 1.00 58.85 516 GLY A C 1
ATOM 728 O O . GLY A 1 96 ? 13.757 -19.890 -14.407 1.00 59.28 516 GLY A O 1
ATOM 729 N N . ASP A 1 97 ? 15.882 -19.265 -14.772 1.00 56.71 517 ASP A N 1
ATOM 730 C CA . ASP A 1 97 ? 15.614 -17.861 -14.514 1.00 55.48 517 ASP A CA 1
ATOM 731 C C . ASP A 1 97 ? 15.116 -17.132 -15.764 1.00 55.21 517 ASP A C 1
ATOM 732 O O . ASP A 1 97 ? 15.428 -17.513 -16.897 1.00 55.60 517 ASP A O 1
ATOM 737 N N . SER A 1 98 ? 14.331 -16.086 -15.533 1.00 55.17 518 SER A N 1
ATOM 738 C CA . SER A 1 98 ? 13.895 -15.169 -16.569 1.00 55.43 518 SER A CA 1
ATOM 739 C C . SER A 1 98 ? 13.382 -13.912 -15.893 1.00 55.49 518 SER A C 1
ATOM 740 O O . SER A 1 98 ? 12.386 -13.948 -15.177 1.00 56.97 518 SER A O 1
ATOM 743 N N . PHE A 1 99 ? 14.093 -12.811 -16.091 1.00 54.57 519 PHE A N 1
ATOM 744 C CA . PHE A 1 99 ? 13.624 -11.491 -15.674 1.00 55.59 519 PHE A CA 1
ATOM 745 C C . PHE A 1 99 ? 14.420 -10.433 -16.447 1.00 55.18 519 PHE A C 1
ATOM 746 O O . PHE A 1 99 ? 15.445 -10.753 -17.068 1.00 54.36 519 PHE A O 1
ATOM 754 N N . TYR A 1 100 ? 13.950 -9.186 -16.422 1.00 56.29 520 TYR A N 1
ATOM 755 C CA . TYR A 1 100 ? 14.629 -8.098 -17.136 1.00 55.85 520 TYR A CA 1
ATOM 756 C C . TYR A 1 100 ? 15.193 -7.055 -16.179 1.00 55.96 520 TYR A C 1
ATOM 757 O O . TYR A 1 100 ? 14.563 -6.714 -15.175 1.00 57.38 520 TYR A O 1
ATOM 766 N N . ILE A 1 101 ? 16.389 -6.564 -16.488 1.00 55.07 521 ILE A N 1
ATOM 767 C CA . ILE A 1 101 ? 17.022 -5.506 -15.701 1.00 55.41 521 ILE A CA 1
ATOM 768 C C . ILE A 1 101 ? 17.454 -4.352 -16.587 1.00 56.41 521 ILE A C 1
ATOM 769 O O . ILE A 1 101 ? 17.700 -4.539 -17.780 1.00 56.44 521 ILE A O 1
ATOM 774 N N . ARG A 1 102 ? 17.538 -3.160 -16.000 1.00 57.69 522 ARG A N 1
ATOM 775 C CA . ARG A 1 102 ? 18.133 -2.007 -16.666 1.00 58.59 522 ARG A CA 1
ATOM 776 C C . ARG A 1 102 ? 19.353 -1.584 -15.879 1.00 57.99 522 ARG A C 1
ATOM 777 O O . ARG A 1 102 ? 19.280 -1.379 -14.670 1.00 58.51 522 ARG A O 1
ATOM 785 N N . THR A 1 103 ? 20.479 -1.471 -16.570 1.00 57.27 523 THR A N 1
ATOM 786 C CA . THR A 1 103 ? 21.756 -1.167 -15.923 1.00 56.95 523 THR A CA 1
ATOM 787 C C . THR A 1 103 ? 21.827 0.324 -15.615 1.00 60.09 523 THR A C 1
ATOM 788 O O . THR A 1 103 ? 21.184 1.129 -16.293 1.00 62.39 523 THR A O 1
ATOM 792 N N . HIS A 1 104 ? 22.616 0.696 -14.610 1.00 60.62 524 HIS A N 1
ATOM 793 C CA . HIS A 1 104 ? 22.829 2.107 -14.304 1.00 63.77 524 HIS A CA 1
ATOM 794 C C . HIS A 1 104 ? 24.299 2.460 -14.071 1.00 64.86 524 HIS A C 1
ATOM 795 O O . HIS A 1 104 ? 24.624 3.348 -13.281 1.00 68.00 524 HIS A O 1
ATOM 802 N N . PHE A 1 105 ? 25.182 1.768 -14.783 1.00 62.92 525 PHE A N 1
ATOM 803 C CA . PHE A 1 105 ? 26.614 2.045 -14.740 1.00 64.34 525 PHE A CA 1
ATOM 804 C C . PHE A 1 105 ? 27.301 1.496 -15.987 1.00 63.31 525 PHE A C 1
ATOM 805 O O . PHE A 1 105 ? 26.759 0.633 -16.665 1.00 61.12 525 PHE A O 1
ATOM 813 N N . GLU A 1 106 ? 28.481 2.020 -16.296 1.00 65.89 526 GLU A N 1
ATOM 814 C CA . GLU A 1 106 ? 29.257 1.578 -17.455 1.00 65.99 526 GLU A CA 1
ATOM 815 C C . GLU A 1 106 ? 29.979 0.292 -17.088 1.00 64.00 526 GLU A C 1
ATOM 816 O O . GLU A 1 106 ? 30.545 0.187 -16.001 1.00 64.57 526 GLU A O 1
ATOM 822 N N . TYR A 1 107 ? 29.959 -0.685 -17.987 1.00 62.51 527 TYR A N 1
ATOM 823 C CA . TYR A 1 107 ? 30.679 -1.934 -17.764 1.00 61.29 527 TYR A CA 1
ATOM 824 C C . TYR A 1 107 ? 31.370 -2.417 -19.024 1.00 61.98 527 TYR A C 1
ATOM 825 O O . TYR A 1 107 ? 30.764 -2.507 -20.093 1.00 61.24 527 TYR A O 1
ATOM 834 N N . GLU A 1 108 ? 32.649 -2.731 -18.860 1.00 63.99 528 GLU A N 1
ATOM 835 C CA . GLU A 1 108 ? 33.490 -3.252 -19.918 1.00 66.04 528 GLU A CA 1
ATOM 836 C C . GLU A 1 108 ? 33.665 -4.745 -19.651 1.00 64.77 528 GLU A C 1
ATOM 837 O O . GLU A 1 108 ? 34.001 -5.135 -18.535 1.00 64.85 528 GLU A O 1
ATOM 843 N N . LYS A 1 109 ? 33.408 -5.573 -20.663 1.00 64.58 529 LYS A N 1
ATOM 844 C CA . LYS A 1 109 ? 33.505 -7.032 -20.541 1.00 63.76 529 LYS A CA 1
ATOM 845 C C . LYS A 1 109 ? 34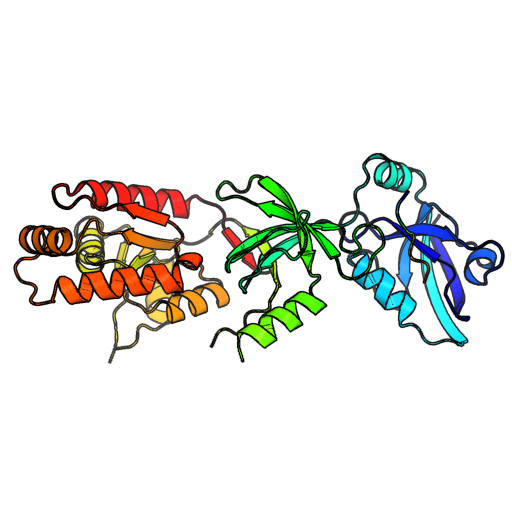.886 -7.475 -20.036 1.00 65.91 529 LYS A C 1
ATOM 846 O O . LYS A 1 109 ? 35.915 -6.930 -20.454 1.00 68.07 529 LYS A O 1
ATOM 852 N N . GLU A 1 110 ? 34.892 -8.448 -19.121 1.00 65.47 530 GLU A N 1
ATOM 853 C CA . GLU A 1 110 ? 36.126 -8.904 -18.459 1.00 67.79 530 GLU A CA 1
ATOM 854 C C . GLU A 1 110 ? 36.628 -10.233 -19.011 1.00 69.25 530 GLU A C 1
ATOM 855 O O . GLU A 1 110 ? 37.588 -10.815 -18.504 1.00 71.92 530 GLU A O 1
ATOM 861 N N . SER A 1 111 ? 35.974 -10.688 -20.071 1.00 68.42 531 SER A N 1
ATOM 862 C CA . SER A 1 111 ? 36.208 -11.980 -20.688 1.00 69.55 531 SER A CA 1
ATOM 863 C C . SER A 1 111 ? 35.606 -11.823 -22.074 1.00 68.83 531 SER A C 1
ATOM 864 O O . SER A 1 111 ? 34.682 -11.026 -22.247 1.00 66.68 531 SER A O 1
ATOM 867 N N . PRO A 1 112 ? 36.126 -12.553 -23.072 1.00 71.03 532 PRO A N 1
ATOM 868 C CA . PRO A 1 112 ? 35.537 -12.486 -24.414 1.00 71.12 532 PRO A CA 1
ATOM 869 C C . PRO A 1 112 ? 34.061 -12.913 -24.461 1.00 68.25 532 PRO A C 1
ATOM 870 O O . PRO A 1 112 ? 33.347 -12.535 -25.387 1.00 68.25 532 PRO A O 1
ATOM 874 N N . TYR A 1 113 ? 33.616 -13.667 -23.455 1.00 66.28 533 TYR A N 1
ATOM 875 C CA . TYR A 1 113 ? 32.245 -14.181 -23.381 1.00 63.86 533 TYR A CA 1
ATOM 876 C C . TYR A 1 113 ? 31.306 -13.222 -22.662 1.00 60.35 533 TYR A C 1
ATOM 877 O O . TYR A 1 113 ? 30.134 -13.542 -22.440 1.00 58.57 533 TYR A O 1
ATOM 886 N N . GLY A 1 114 ? 31.820 -12.046 -22.307 1.00 59.66 534 GLY A N 1
ATOM 887 C CA . GLY A 1 114 ? 31.047 -11.056 -21.550 1.00 57.14 534 GLY A CA 1
ATOM 888 C C . GLY A 1 114 ? 30.408 -9.974 -22.404 1.00 56.76 534 GLY A C 1
ATOM 889 O O . GLY A 1 114 ? 30.873 -9.694 -23.505 1.00 58.62 534 GLY A O 1
ATOM 890 N N . LEU A 1 115 ? 29.335 -9.375 -21.892 1.00 54.94 535 LEU A N 1
ATOM 891 C CA . LEU A 1 115 ? 28.666 -8.260 -22.558 1.00 55.27 535 LEU A CA 1
ATOM 892 C C . LEU A 1 115 ? 29.041 -6.945 -21.886 1.00 55.72 535 LEU A C 1
ATOM 893 O O . LEU A 1 115 ? 28.979 -6.831 -20.657 1.00 55.08 535 LEU A O 1
ATOM 898 N N . SER A 1 116 ? 29.459 -5.969 -22.693 1.00 57.53 536 SER A N 1
ATOM 899 C CA . SER A 1 116 ? 29.727 -4.628 -22.205 1.00 58.20 536 SER A CA 1
ATOM 900 C C . SER A 1 116 ? 28.429 -3.861 -22.272 1.00 58.07 536 SER A C 1
ATOM 901 O O . SER A 1 116 ? 27.595 -4.140 -23.133 1.00 58.50 536 SER A O 1
ATOM 904 N N . PHE A 1 117 ? 28.235 -2.909 -21.363 1.00 58.17 537 PHE A N 1
ATOM 905 C CA . PHE A 1 117 ? 27.029 -2.076 -21.413 1.00 58.41 537 PHE A CA 1
ATOM 906 C C . PHE A 1 117 ? 27.232 -0.628 -20.962 1.00 60.83 537 PHE A C 1
ATOM 907 O O . PHE A 1 117 ? 28.078 -0.343 -20.116 1.00 61.29 537 PHE A O 1
ATOM 915 N N . ASN A 1 118 ? 26.471 0.282 -21.568 1.00 63.03 538 ASN A N 1
ATOM 916 C CA . ASN A 1 118 ? 26.334 1.641 -21.053 1.00 65.85 538 ASN A CA 1
ATOM 917 C C . ASN A 1 118 ? 25.195 1.697 -20.034 1.00 65.07 538 ASN A C 1
ATOM 918 O O . ASN A 1 118 ? 24.475 0.711 -19.831 1.00 62.06 538 ASN A O 1
ATOM 923 N N . LYS A 1 119 ? 25.034 2.863 -19.409 1.00 67.92 539 LYS A N 1
ATOM 924 C CA . LYS A 1 119 ? 23.873 3.132 -18.581 1.00 68.65 539 LYS A CA 1
ATOM 925 C C . LYS A 1 119 ? 22.615 3.043 -19.432 1.00 69.11 539 LYS A C 1
ATOM 926 O O . LYS A 1 119 ? 22.613 3.475 -20.589 1.00 71.21 539 LYS A O 1
ATOM 932 N N . GLY A 1 120 ? 21.554 2.475 -18.868 1.00 67.67 540 GLY A N 1
ATOM 933 C CA . GLY A 1 120 ? 20.243 2.514 -19.503 1.00 68.91 540 GLY A CA 1
ATOM 934 C C . GLY A 1 120 ? 19.900 1.340 -20.400 1.00 66.92 540 GLY A C 1
ATOM 935 O O . GLY A 1 120 ? 18.785 1.264 -20.908 1.00 68.45 540 GLY A O 1
ATOM 936 N N . GLU A 1 121 ? 20.842 0.427 -20.608 1.00 64.31 541 GLU A N 1
ATOM 937 C CA . GLU A 1 121 ? 20.569 -0.779 -21.388 1.00 62.62 541 GLU A CA 1
ATOM 938 C C . GLU A 1 121 ? 19.715 -1.804 -20.636 1.00 60.42 541 GLU A C 1
ATOM 939 O O . GLU A 1 121 ? 19.813 -1.937 -19.413 1.00 59.49 541 GLU A O 1
ATOM 945 N N . VAL A 1 122 ? 18.879 -2.521 -21.379 1.00 60.24 542 VAL A N 1
ATOM 946 C CA . VAL A 1 122 ? 18.015 -3.549 -20.811 1.00 58.67 542 VAL A CA 1
ATOM 947 C C . VAL A 1 122 ? 18.493 -4.961 -21.185 1.00 56.92 542 VAL A C 1
ATOM 948 O O . VAL A 1 122 ? 18.907 -5.221 -22.316 1.00 57.64 542 VAL A O 1
ATOM 952 N N . PHE A 1 123 ? 18.442 -5.864 -20.213 1.00 55.29 543 PHE A N 1
ATOM 953 C CA . PHE A 1 123 ? 18.882 -7.237 -20.401 1.00 54.06 543 PHE A CA 1
ATOM 954 C C . PHE A 1 123 ? 17.855 -8.202 -19.863 1.00 53.89 543 PHE A C 1
ATOM 955 O O . PHE A 1 123 ? 17.230 -7.940 -18.836 1.00 54.23 543 PHE A O 1
ATOM 963 N N . ARG A 1 124 ? 17.678 -9.315 -20.565 1.00 54.09 544 ARG A N 1
ATOM 964 C CA . ARG A 1 124 ? 16.954 -10.440 -20.013 1.00 53.94 544 ARG A CA 1
ATOM 965 C C . ARG A 1 124 ? 17.961 -11.375 -19.369 1.00 52.64 544 ARG A C 1
ATOM 966 O O . ARG A 1 124 ? 18.783 -11.988 -20.057 1.00 53.15 544 ARG A O 1
ATOM 974 N N . VAL A 1 125 ? 17.916 -11.476 -18.049 1.00 51.58 545 VAL A N 1
ATOM 975 C CA . VAL A 1 125 ? 18.762 -12.430 -17.363 1.00 50.71 545 VAL A CA 1
ATOM 976 C C . VAL A 1 125 ? 18.064 -13.781 -17.412 1.00 51.65 545 VAL A C 1
ATOM 977 O O . VAL A 1 125 ? 16.884 -13.892 -17.060 1.00 52.62 545 VAL A O 1
ATOM 981 N N . VAL A 1 126 ? 18.781 -14.797 -17.877 1.00 51.89 546 VAL A N 1
ATOM 982 C CA . VAL A 1 126 ? 18.191 -16.124 -18.037 1.00 53.24 546 VAL A CA 1
ATOM 983 C C . VAL A 1 126 ? 18.843 -17.176 -17.145 1.00 53.88 546 VAL A C 1
ATOM 984 O O . VAL A 1 126 ? 18.410 -18.322 -17.109 1.00 55.86 546 VAL A O 1
ATOM 988 N N . ASP A 1 127 ? 19.887 -16.791 -16.424 1.00 52.96 547 ASP A N 1
ATOM 989 C CA . ASP A 1 127 ? 20.612 -17.736 -15.590 1.00 53.79 547 ASP A CA 1
ATOM 990 C C . ASP A 1 127 ? 21.455 -16.954 -14.613 1.00 52.36 547 ASP A C 1
ATOM 991 O O . ASP A 1 127 ? 22.328 -16.208 -15.023 1.00 51.55 547 ASP A O 1
ATOM 996 N N . THR A 1 128 ? 21.184 -17.125 -13.324 1.00 52.77 548 THR A N 1
ATOM 997 C CA . THR A 1 128 ? 21.794 -16.290 -12.291 1.00 52.30 548 THR A CA 1
ATOM 998 C C . THR A 1 128 ? 22.918 -17.018 -11.587 1.00 54.30 548 THR A C 1
ATOM 999 O O . THR A 1 128 ? 23.545 -16.503 -10.669 1.00 54.64 548 THR A O 1
ATOM 1003 N N . LEU A 1 129 ? 23.168 -18.232 -12.036 1.00 56.46 549 LEU A N 1
ATOM 1004 C CA . LEU A 1 129 ? 24.190 -19.057 -11.458 1.00 59.62 549 LEU A CA 1
ATOM 1005 C C . LEU A 1 129 ? 24.854 -19.730 -12.644 1.00 61.08 549 LEU A C 1
ATOM 1006 O O . LEU A 1 129 ? 24.887 -20.959 -12.747 1.00 63.54 549 LEU A O 1
ATOM 1011 N N . TYR A 1 130 ? 25.371 -18.906 -13.549 1.00 60.45 550 TYR A N 1
ATOM 1012 C CA . TYR A 1 130 ? 25.822 -19.384 -14.843 1.00 62.25 550 TYR A CA 1
ATOM 1013 C C . TYR A 1 130 ? 26.993 -20.371 -14.770 1.00 65.59 550 TYR A C 1
ATOM 1014 O O . TYR A 1 130 ? 28.084 -20.043 -14.279 1.00 66.13 550 TYR A O 1
ATOM 1023 N N . ASN A 1 131 ? 26.738 -21.574 -15.283 1.00 68.12 551 ASN A N 1
ATOM 1024 C CA . ASN A 1 131 ? 27.693 -22.678 -15.258 1.00 72.25 551 ASN A CA 1
ATOM 1025 C C . ASN A 1 131 ? 27.981 -23.194 -13.861 1.00 74.43 551 ASN A C 1
ATOM 1026 O O . ASN A 1 131 ? 29.025 -23.791 -13.628 1.00 77.65 551 ASN A O 1
ATOM 1031 N N . GLY A 1 132 ? 27.046 -22.971 -12.943 1.00 73.48 552 GLY A N 1
ATOM 1032 C CA . GLY A 1 132 ? 27.202 -23.382 -11.552 1.00 75.93 552 GLY A CA 1
ATOM 1033 C C . GLY A 1 132 ? 28.310 -22.596 -10.880 1.00 76.11 552 GLY A C 1
ATOM 1034 O O . GLY A 1 132 ? 28.928 -23.057 -9.912 1.00 79.59 552 GLY A O 1
ATOM 1035 N N . LYS A 1 133 ? 28.576 -21.409 -11.409 1.00 76.07 553 LYS A N 1
ATOM 1036 C CA . LYS A 1 133 ? 29.633 -20.575 -10.880 1.00 78.06 553 LYS A CA 1
ATOM 1037 C C . LYS A 1 133 ? 29.053 -19.259 -10.410 1.00 74.34 553 LYS A C 1
ATOM 1038 O O . LYS A 1 133 ? 28.660 -18.400 -11.215 1.00 70.96 553 LYS A O 1
ATOM 1044 N N . LEU A 1 134 ? 28.974 -19.139 -9.088 1.00 75.53 554 LEU A N 1
ATOM 1045 C CA . LEU A 1 134 ? 28.542 -17.922 -8.436 1.00 73.20 554 LEU A CA 1
ATOM 1046 C C . LEU A 1 134 ? 29.338 -16.744 -8.950 1.00 73.29 554 LEU A C 1
ATOM 1047 O O . LEU A 1 134 ? 30.564 -16.791 -9.014 1.00 77.67 554 LEU A O 1
ATOM 1052 N N . GLY A 1 135 ? 28.623 -15.698 -9.338 1.00 69.32 555 GLY A N 1
ATOM 1053 C CA . GLY A 1 135 ? 29.255 -14.477 -9.804 1.00 69.98 555 GLY A CA 1
ATOM 1054 C C . GLY A 1 135 ? 28.851 -14.069 -11.203 1.00 66.20 555 GLY A C 1
ATOM 1055 O O . GLY A 1 135 ? 28.806 -12.873 -11.511 1.00 65.55 555 GLY A O 1
ATOM 1056 N N . SER A 1 136 ? 28.551 -15.055 -12.046 1.00 64.21 556 SER A N 1
ATOM 1057 C CA . SER A 1 136 ? 28.220 -14.780 -13.427 1.00 61.22 556 SER A CA 1
ATOM 1058 C C . SER A 1 136 ? 26.751 -15.023 -13.749 1.00 57.36 556 SER A C 1
ATOM 1059 O O . SER A 1 136 ? 26.195 -16.088 -13.475 1.00 57.48 556 SER A O 1
ATOM 1062 N N . TRP A 1 137 ? 26.132 -14.007 -14.335 1.00 54.69 557 TRP A N 1
ATOM 1063 C CA . TRP A 1 137 ? 24.773 -14.079 -14.841 1.00 51.42 557 TRP A CA 1
ATOM 1064 C C . TRP A 1 137 ? 24.835 -14.169 -16.359 1.00 50.88 557 TRP A C 1
ATOM 1065 O O . TRP A 1 137 ? 25.643 -13.484 -16.997 1.00 51.63 557 TRP A O 1
ATOM 1076 N N . LEU A 1 138 ? 24.011 -15.044 -16.930 1.00 50.34 558 LEU A N 1
ATOM 1077 C CA . LEU A 1 138 ? 23.883 -15.143 -18.368 1.00 50.33 558 LEU A CA 1
ATOM 1078 C C . LEU A 1 138 ? 22.710 -14.283 -18.803 1.00 49.02 558 LEU A C 1
ATOM 1079 O O . LEU A 1 138 ? 21.564 -14.500 -18.381 1.00 49.04 558 LEU A O 1
ATOM 1084 N N . ALA A 1 139 ? 23.001 -13.304 -19.649 1.00 48.52 559 ALA A N 1
ATOM 1085 C CA . ALA A 1 139 ? 21.996 -12.342 -20.043 1.00 47.83 559 ALA A CA 1
ATOM 1086 C C . ALA A 1 139 ? 21.930 -12.202 -21.555 1.00 49.28 559 ALA A C 1
ATOM 1087 O O . ALA A 1 139 ? 22.915 -12.436 -22.251 1.00 50.37 559 ALA A O 1
ATOM 1089 N N . ILE A 1 140 ? 20.752 -11.826 -22.042 1.00 49.98 560 ILE A N 1
ATOM 1090 C CA . ILE A 1 140 ? 20.538 -11.481 -23.445 1.00 51.82 560 ILE A CA 1
ATOM 1091 C C . ILE A 1 140 ? 20.250 -9.976 -23.554 1.00 51.33 560 ILE A C 1
ATOM 1092 O O . ILE A 1 140 ? 19.282 -9.472 -22.974 1.00 51.15 560 ILE A O 1
ATOM 1097 N N . ARG A 1 141 ? 21.105 -9.274 -24.291 1.00 51.76 561 ARG A N 1
ATOM 1098 C CA . ARG A 1 141 ? 20.940 -7.846 -24.568 1.00 52.28 561 ARG A CA 1
ATOM 1099 C C . ARG A 1 141 ? 19.659 -7.600 -25.367 1.00 54.68 561 ARG A C 1
ATOM 1100 O O . ARG A 1 141 ? 19.461 -8.207 -26.418 1.00 56.96 561 ARG A O 1
ATOM 1108 N N . ILE A 1 142 ? 18.790 -6.731 -24.850 1.00 54.92 562 ILE A N 1
ATOM 1109 C CA . ILE A 1 142 ? 17.535 -6.375 -25.524 1.00 58.55 562 ILE A CA 1
ATOM 1110 C C . ILE A 1 142 ? 17.733 -5.099 -26.341 1.00 60.71 562 ILE A C 1
ATOM 1111 O O . ILE A 1 142 ? 18.234 -4.104 -25.820 1.00 59.70 562 ILE A O 1
ATOM 1116 N N . GLY A 1 143 ? 17.343 -5.139 -27.614 1.00 64.58 563 GLY A N 1
ATOM 1117 C CA . GLY A 1 143 ? 17.502 -4.001 -28.527 1.00 67.89 563 GLY A CA 1
ATOM 1118 C C . GLY A 1 143 ? 16.417 -2.933 -28.434 1.00 71.13 563 GLY A C 1
ATOM 1119 O O . GLY A 1 143 ? 15.561 -2.969 -27.540 1.00 70.89 563 GLY A O 1
ATOM 1120 N N . LYS A 1 144 ? 16.452 -1.975 -29.361 1.00 85.93 564 LYS A N 1
ATOM 1121 C CA . LYS A 1 144 ? 15.501 -0.856 -29.351 1.00 90.92 564 LYS A CA 1
ATOM 1122 C C . LYS A 1 144 ? 14.071 -1.286 -29.661 1.00 94.03 564 LYS A C 1
ATOM 1123 O O . LYS A 1 144 ? 13.113 -0.693 -29.158 1.00 97.02 564 LYS A O 1
ATOM 1129 N N . ASN A 1 145 ? 13.947 -2.319 -30.490 1.00 94.36 565 ASN A N 1
ATOM 1130 C CA . ASN A 1 145 ? 12.660 -2.853 -30.941 1.00 98.56 565 ASN A CA 1
ATOM 1131 C C . ASN A 1 145 ? 12.060 -3.818 -29.927 1.00 95.51 565 ASN A C 1
ATOM 1132 O O . ASN A 1 145 ? 10.976 -4.369 -30.152 1.00 99.70 565 ASN A O 1
ATOM 1137 N N . HIS A 1 146 ? 12.789 -4.008 -28.822 1.00 88.74 566 HIS A N 1
ATOM 1138 C CA . HIS A 1 146 ? 12.455 -4.931 -27.727 1.00 85.10 566 HIS A CA 1
ATOM 1139 C C . HIS A 1 146 ? 12.722 -6.404 -28.044 1.00 83.67 566 HIS A C 1
ATOM 1140 O O . HIS A 1 146 ? 12.488 -7.270 -27.199 1.00 81.94 566 HIS A O 1
ATOM 1147 N N . LYS A 1 147 ? 13.221 -6.692 -29.245 1.00 85.12 567 LYS A N 1
ATOM 1148 C CA . LYS A 1 147 ? 13.632 -8.051 -29.587 1.00 84.55 567 LYS A CA 1
ATOM 1149 C C . LYS A 1 147 ? 14.945 -8.354 -28.883 1.00 78.13 567 LYS A C 1
ATOM 1150 O O . LYS A 1 147 ? 15.632 -7.445 -28.409 1.00 74.82 567 LYS A O 1
ATOM 1156 N N . GLU A 1 148 ? 15.291 -9.633 -28.810 1.00 77.38 568 GLU A N 1
ATOM 1157 C CA . GLU A 1 148 ? 16.525 -10.048 -28.161 1.00 72.32 568 GLU A CA 1
ATOM 1158 C C . GLU A 1 148 ? 17.661 -10.066 -29.163 1.00 72.97 568 GLU A C 1
ATOM 1159 O O . GLU A 1 148 ? 17.559 -10.698 -30.214 1.00 77.58 568 GLU A O 1
ATOM 1165 N N . VAL A 1 149 ? 18.743 -9.370 -28.836 1.00 69.68 569 VAL A N 1
ATOM 1166 C CA . VAL A 1 149 ? 19.967 -9.424 -29.637 1.00 70.65 569 VAL A CA 1
ATOM 1167 C C . VAL A 1 149 ? 20.851 -10.577 -29.117 1.00 68.63 569 VAL A C 1
ATOM 1168 O O . VAL A 1 149 ? 20.376 -11.700 -29.004 1.00 69.75 569 VAL A O 1
ATOM 1172 N N . GLU A 1 150 ? 22.112 -10.316 -28.791 1.00 66.81 570 GLU A N 1
ATOM 1173 C CA . GLU A 1 150 ? 23.036 -11.398 -28.447 1.00 66.45 570 GLU A CA 1
ATOM 1174 C C . GLU A 1 150 ? 23.065 -11.733 -26.951 1.00 62.34 570 GLU A C 1
ATOM 1175 O O . GLU A 1 150 ? 22.640 -10.932 -26.115 1.00 59.72 570 GLU A O 1
ATOM 1181 N N . ARG A 1 151 ? 23.570 -12.914 -26.612 1.00 62.84 571 ARG A N 1
ATOM 1182 C CA . ARG A 1 151 ? 23.756 -13.248 -25.200 1.00 59.90 571 ARG A CA 1
ATOM 1183 C C . ARG A 1 151 ? 25.223 -13.393 -24.764 1.00 59.49 571 ARG A C 1
ATOM 1184 O O . ARG A 1 151 ? 26.125 -13.509 -25.592 1.00 62.50 571 ARG A O 1
ATOM 1192 N N . GLY A 1 152 ? 25.434 -13.352 -23.453 1.00 56.65 572 GLY A N 1
ATOM 1193 C CA . GLY A 1 152 ? 26.766 -13.318 -22.867 1.00 57.12 572 GLY A CA 1
ATOM 1194 C C . GLY A 1 152 ? 26.713 -13.054 -21.374 1.00 54.31 572 GLY A C 1
ATOM 1195 O O . GLY A 1 152 ? 25.631 -12.856 -20.808 1.00 52.45 572 GLY A O 1
ATOM 1196 N N . ILE A 1 153 ? 27.883 -13.040 -20.740 1.00 54.98 573 ILE A N 1
ATOM 1197 C CA . ILE A 1 153 ? 27.985 -12.998 -19.282 1.00 53.15 573 ILE A CA 1
ATOM 1198 C C . ILE A 1 153 ? 28.053 -11.566 -18.751 1.00 52.70 573 ILE A C 1
ATOM 1199 O O . ILE A 1 153 ? 28.876 -10.767 -19.209 1.00 55.48 573 ILE A O 1
ATOM 1204 N N . ILE A 1 154 ? 27.208 -11.252 -17.773 1.00 50.39 574 ILE A N 1
ATOM 1205 C CA . ILE A 1 154 ? 27.342 -10.007 -17.009 1.00 50.98 574 ILE A CA 1
ATOM 1206 C C . ILE A 1 154 ? 27.546 -10.320 -15.517 1.00 51.38 574 ILE A C 1
ATOM 1207 O O . ILE A 1 154 ? 27.296 -11.455 -15.088 1.00 50.46 574 ILE A O 1
ATOM 1212 N N . PRO A 1 155 ? 28.020 -9.338 -14.719 1.00 53.72 575 PRO A N 1
ATOM 1213 C CA . PRO A 1 155 ? 28.181 -9.622 -13.289 1.00 54.88 575 PRO A CA 1
ATOM 1214 C C . PRO A 1 155 ? 26.838 -9.799 -12.594 1.00 52.64 575 PRO A C 1
ATOM 1215 O O . PRO A 1 155 ? 25.833 -9.325 -13.098 1.00 51.51 575 PRO A O 1
ATOM 1219 N N . ASN A 1 156 ? 26.819 -10.477 -11.451 1.00 53.31 576 ASN A N 1
ATOM 1220 C CA . ASN A 1 156 ? 25.597 -10.574 -10.649 1.00 52.83 576 ASN A CA 1
ATOM 1221 C C . ASN A 1 156 ? 25.307 -9.269 -9.890 1.00 55.18 576 ASN A C 1
ATOM 1222 O O . ASN A 1 156 ? 26.180 -8.409 -9.787 1.00 58.13 576 ASN A O 1
ATOM 1227 N N . LYS A 1 157 ? 24.094 -9.133 -9.354 1.00 54.99 577 LYS A N 1
ATOM 1228 C CA . LYS A 1 157 ? 23.690 -7.943 -8.593 1.00 58.44 577 LYS A CA 1
ATOM 1229 C C . LYS A 1 157 ? 24.790 -7.443 -7.658 1.00 62.73 577 LYS A C 1
ATOM 1230 O O . LYS A 1 157 ? 25.144 -6.269 -7.664 1.00 66.10 577 LYS A O 1
ATOM 1236 N N . ASN A 1 158 ? 25.337 -8.369 -6.878 1.00 63.51 578 ASN A N 1
ATOM 1237 C CA . ASN A 1 158 ? 26.305 -8.079 -5.836 1.00 68.56 578 ASN A CA 1
ATOM 1238 C C . ASN A 1 158 ? 27.598 -7.455 -6.332 1.00 71.09 578 ASN A C 1
ATOM 1239 O O . ASN A 1 158 ? 28.011 -6.399 -5.847 1.00 76.54 578 ASN A O 1
ATOM 1244 N N . ARG A 1 159 ? 28.239 -8.111 -7.293 1.00 54.65 579 ARG A N 1
ATOM 1245 C CA . ARG A 1 159 ? 29.442 -7.561 -7.893 1.00 55.28 579 ARG A CA 1
ATOM 1246 C C . ARG A 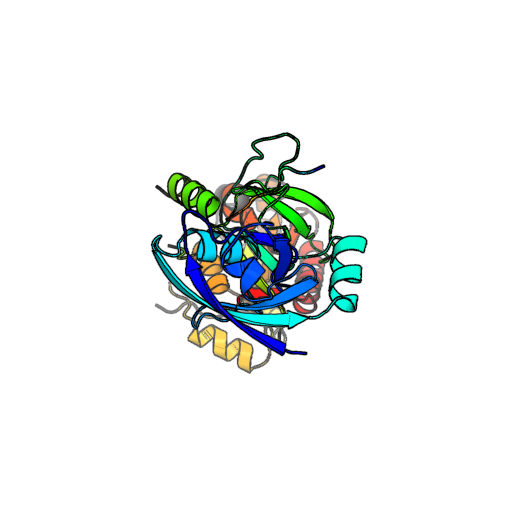1 159 ? 29.133 -6.294 -8.703 1.00 53.19 579 ARG A C 1
ATOM 1247 O O . ARG A 1 159 ? 29.919 -5.345 -8.700 1.00 56.15 579 ARG A O 1
ATOM 1255 N N . ALA A 1 160 ? 27.982 -6.269 -9.370 1.00 51.10 580 ALA A N 1
ATOM 1256 C CA . ALA A 1 160 ? 27.560 -5.082 -10.115 1.00 52.23 580 ALA A CA 1
ATOM 1257 C C . ALA A 1 160 ? 27.459 -3.870 -9.195 1.00 55.73 580 ALA A C 1
ATOM 1258 O O . ALA A 1 160 ? 27.951 -2.795 -9.536 1.00 58.20 580 ALA A O 1
ATOM 1260 N N . GLU A 1 161 ? 26.833 -4.054 -8.028 1.00 58.58 581 GLU A N 1
ATOM 1261 C CA . GLU A 1 161 ? 26.714 -2.997 -7.019 1.00 65.33 581 GLU A CA 1
ATOM 1262 C C . GLU A 1 161 ? 28.086 -2.486 -6.585 1.00 66.67 581 GLU A C 1
ATOM 1263 O O . GLU A 1 161 ? 28.300 -1.275 -6.464 1.00 72.43 581 GLU A O 1
ATOM 1269 N N . GLN A 1 162 ? 29.007 -3.423 -6.357 1.00 64.46 582 GLN A N 1
ATOM 1270 C CA . GLN A 1 162 ? 30.382 -3.105 -5.971 1.00 70.12 582 GLN A CA 1
ATOM 1271 C C . GLN A 1 162 ? 31.052 -2.294 -7.079 1.00 70.65 582 GLN A C 1
ATOM 1272 O O . GLN A 1 162 ? 31.631 -1.238 -6.815 1.00 78.76 582 GLN A O 1
ATOM 1278 N N . LEU A 1 163 ? 30.935 -2.775 -8.316 1.00 64.48 583 LEU A N 1
ATOM 1279 C CA . LEU A 1 163 ? 31.523 -2.108 -9.478 1.00 66.77 583 LEU A CA 1
ATOM 1280 C C . LEU A 1 163 ? 30.908 -0.736 -9.719 1.00 68.46 583 LEU A C 1
ATOM 1281 O O . LEU A 1 163 ? 31.605 0.200 -10.104 1.00 75.78 583 LEU A O 1
ATOM 1286 N N . ALA A 1 164 ? 29.603 -0.625 -9.489 1.00 65.02 584 ALA A N 1
ATOM 1287 C CA . ALA A 1 164 ? 28.893 0.637 -9.658 1.00 70.37 584 ALA A CA 1
ATOM 1288 C C . ALA A 1 164 ? 29.217 1.644 -8.554 1.00 78.90 584 ALA A C 1
ATOM 1289 O O . ALA A 1 164 ? 29.076 2.851 -8.755 1.00 87.14 584 ALA A O 1
ATOM 1291 N N . SER A 1 165 ? 29.648 1.150 -7.394 1.00 79.47 585 SER A N 1
ATOM 1292 C CA . SER A 1 165 ? 30.032 2.027 -6.289 1.00 90.60 585 SER A CA 1
ATOM 1293 C C . SER A 1 165 ? 31.443 2.570 -6.483 1.00 97.52 585 SER A C 1
ATOM 1294 O O . SER A 1 165 ? 31.701 3.739 -6.206 1.00 109.21 585 SER A O 1
ATOM 1297 N N . VAL A 1 166 ? 32.350 1.717 -6.955 1.00 138.72 586 VAL A N 1
ATOM 1298 C CA . VAL A 1 166 ? 33.723 2.126 -7.258 1.00 141.50 586 VAL A CA 1
ATOM 1299 C C . VAL A 1 166 ? 33.728 3.181 -8.372 1.00 144.57 586 VAL A C 1
ATOM 1300 O O . VAL A 1 166 ? 34.621 4.027 -8.435 1.00 148.70 586 VAL A O 1
ATOM 1304 N N . GLN A 1 167 ? 32.706 3.136 -9.223 1.00 142.93 587 GLN A N 1
ATOM 1305 C CA . GLN A 1 167 ? 32.551 4.090 -10.320 1.00 145.53 587 GLN A CA 1
ATOM 1306 C C . GLN A 1 167 ? 32.140 5.485 -9.840 1.00 148.64 587 GLN A C 1
ATOM 1307 O O . GLN A 1 167 ? 32.721 6.482 -10.269 1.00 152.94 587 GLN A O 1
ATOM 1313 N N . TYR A 1 168 ? 31.141 5.545 -8.957 1.00 147.23 588 TYR A N 1
ATOM 1314 C CA . TYR A 1 168 ? 30.636 6.812 -8.408 1.00 150.85 588 TYR A CA 1
ATOM 1315 C C . TYR A 1 168 ? 31.674 7.578 -7.582 1.00 155.10 588 TYR A C 1
ATOM 1316 O O . TYR A 1 168 ? 31.937 8.753 -7.847 1.00 160.08 588 TYR A O 1
ATOM 1325 N N . THR A 1 169 ? 32.253 6.909 -6.586 1.00 153.52 589 THR A N 1
ATOM 1326 C CA . THR A 1 169 ? 33.236 7.528 -5.698 1.00 157.41 589 THR A CA 1
ATOM 1327 C C . THR A 1 169 ? 34.602 7.612 -6.368 1.00 160.09 589 THR A C 1
ATOM 1328 O O . THR A 1 169 ? 35.281 8.635 -6.283 1.00 165.76 589 THR A O 1
ATOM 1332 N N . GLN A 1 207 ? 23.314 12.499 -8.006 1.00 166.80 627 GLN A N 1
ATOM 1333 C CA . GLN A 1 207 ? 22.082 12.610 -7.230 1.00 169.20 627 GLN A CA 1
ATOM 1334 C C . GLN A 1 207 ? 21.216 11.348 -7.310 1.00 164.13 627 GLN A C 1
ATOM 1335 O O . GLN A 1 207 ? 20.484 11.032 -6.366 1.00 165.28 627 GLN A O 1
ATOM 1341 N N . THR A 1 208 ? 21.315 10.631 -8.430 1.00 159.27 628 THR A N 1
ATOM 1342 C CA . THR A 1 208 ? 20.490 9.444 -8.683 1.00 155.05 628 THR A CA 1
ATOM 1343 C C . THR A 1 208 ? 20.683 8.334 -7.652 1.00 152.43 628 THR A C 1
ATOM 1344 O O . THR A 1 208 ? 21.802 7.874 -7.411 1.00 149.91 628 THR A O 1
ATOM 1348 N N . LYS A 1 209 ? 19.572 7.916 -7.053 1.00 153.56 629 LYS A N 1
ATOM 1349 C CA . LYS A 1 209 ? 19.561 6.833 -6.073 1.00 151.76 629 LYS A CA 1
ATOM 1350 C C . LYS A 1 209 ? 19.535 5.474 -6.776 1.00 146.86 629 LYS A C 1
ATOM 1351 O O . LYS A 1 209 ? 19.347 4.440 -6.131 1.00 145.43 629 LYS A O 1
ATOM 1357 N N . PHE A 1 210 ? 19.732 5.491 -8.095 1.00 144.97 630 PHE A N 1
ATOM 1358 C CA . PHE A 1 210 ? 19.622 4.301 -8.940 1.00 141.43 630 PHE A CA 1
ATOM 1359 C C . PHE A 1 210 ? 20.504 3.134 -8.496 1.00 138.61 630 PHE A C 1
ATOM 1360 O O . PHE A 1 210 ? 21.696 3.314 -8.248 1.00 137.63 630 PHE A O 1
ATOM 1368 N N . PRO A 1 211 ? 19.909 1.933 -8.383 1.00 137.94 631 PRO A N 1
ATOM 1369 C CA . PRO A 1 211 ? 20.689 0.722 -8.164 1.00 135.80 631 PRO A CA 1
ATOM 1370 C C . PRO A 1 211 ? 21.433 0.302 -9.435 1.00 134.29 631 PRO A C 1
ATOM 1371 O O . PRO A 1 211 ? 20.989 0.625 -10.540 1.00 134.61 631 PRO A O 1
ATOM 1375 N N . ALA A 1 212 ? 22.554 -0.404 -9.266 1.00 63.35 632 ALA A N 1
ATOM 1376 C CA . ALA A 1 212 ? 23.365 -0.928 -10.382 1.00 62.63 632 ALA A CA 1
ATOM 1377 C C . ALA A 1 212 ? 22.520 -1.663 -11.417 1.00 60.60 632 ALA A C 1
ATOM 1378 O O . ALA A 1 212 ? 22.629 -1.395 -12.612 1.00 59.37 632 ALA A O 1
ATOM 1380 N N . TYR A 1 213 ? 21.691 -2.595 -10.956 1.00 61.30 633 TYR A N 1
ATOM 1381 C CA . TYR A 1 213 ? 20.688 -3.210 -11.812 1.00 60.25 633 TYR A CA 1
ATOM 1382 C C . TYR A 1 213 ? 19.314 -2.812 -11.308 1.00 61.43 633 TYR A C 1
ATOM 1383 O O . TYR A 1 213 ? 19.067 -2.812 -10.097 1.00 63.64 633 TYR A O 1
ATOM 1392 N N . GLU A 1 214 ? 18.423 -2.471 -12.231 1.00 60.91 634 GLU A N 1
ATOM 1393 C CA . GLU A 1 214 ? 17.060 -2.114 -11.878 1.00 62.74 634 GLU A CA 1
ATOM 1394 C C . GLU A 1 214 ? 16.094 -3.078 -12.548 1.00 62.70 634 GLU A C 1
ATOM 1395 O O . GLU A 1 214 ? 16.127 -3.245 -13.770 1.00 61.56 634 GLU A O 1
ATOM 1401 N N . ARG A 1 215 ? 15.241 -3.715 -11.753 1.00 64.66 635 ARG A N 1
ATOM 1402 C CA . ARG A 1 215 ? 14.241 -4.617 -12.310 1.00 65.48 635 ARG A CA 1
ATOM 1403 C C . ARG A 1 215 ? 13.217 -3.822 -13.110 1.00 65.48 635 ARG A C 1
ATOM 1404 O O . ARG A 1 215 ? 12.681 -2.808 -12.635 1.00 66.74 635 ARG A O 1
ATOM 1412 N N . VAL A 1 216 ? 12.962 -4.285 -14.332 1.00 64.46 636 VAL A N 1
ATOM 1413 C CA . VAL A 1 216 ? 12.086 -3.586 -15.259 1.00 64.25 636 VAL A CA 1
ATOM 1414 C C . VAL A 1 216 ? 11.147 -4.558 -15.952 1.00 65.41 636 VAL A C 1
ATOM 1415 O O . VAL A 1 216 ? 11.458 -5.748 -16.068 1.00 65.56 636 VAL A O 1
ATOM 1419 N N . VAL A 1 217 ? 9.998 -4.037 -16.389 1.00 66.74 637 VAL A N 1
ATOM 1420 C CA . VAL A 1 217 ? 8.993 -4.777 -17.167 1.00 68.39 637 VAL A CA 1
ATOM 1421 C C . VAL A 1 217 ? 8.409 -3.868 -18.252 1.00 68.97 637 VAL A C 1
ATOM 1422 O O . VAL A 1 217 ? 8.353 -2.649 -18.069 1.00 68.88 637 VAL A O 1
ATOM 1426 N N . LEU A 1 218 ? 7.990 -4.452 -19.376 1.00 70.04 638 LEU A N 1
ATOM 1427 C CA . LEU A 1 218 ? 7.386 -3.678 -20.476 1.00 71.12 638 LEU A CA 1
ATOM 1428 C C . LEU A 1 218 ? 5.979 -3.190 -20.163 1.00 74.24 638 LEU A C 1
ATOM 1429 O O . LEU A 1 218 ? 5.106 -3.985 -19.809 1.00 76.96 638 LEU A O 1
ATOM 1434 N N . ARG A 1 219 ? 5.759 -1.888 -20.313 1.00 74.28 639 ARG A N 1
ATOM 1435 C CA . ARG A 1 219 ? 4.439 -1.309 -20.086 1.00 77.62 639 ARG A CA 1
ATOM 1436 C C . ARG A 1 219 ? 4.032 -0.315 -21.179 1.00 78.67 639 ARG A C 1
ATOM 1437 O O . ARG A 1 219 ? 4.871 0.231 -21.897 1.00 76.34 639 ARG A O 1
ATOM 1445 N N . GLU A 1 220 ? 2.729 -0.099 -21.295 1.00 82.68 640 GLU A N 1
ATOM 1446 C CA . GLU A 1 220 ? 2.170 0.835 -22.254 1.00 84.65 640 GLU A CA 1
ATOM 1447 C C . GLU A 1 220 ? 1.932 2.152 -21.530 1.00 84.81 640 GLU A C 1
ATOM 1448 O O . GLU A 1 220 ? 1.574 2.151 -20.352 1.00 86.24 640 GLU A O 1
ATOM 1454 N N . ALA A 1 221 ? 2.141 3.270 -22.219 1.00 83.76 641 ALA A N 1
ATOM 1455 C CA . ALA A 1 221 ? 1.892 4.579 -21.621 1.00 84.36 641 ALA A CA 1
ATOM 1456 C C . ALA A 1 221 ? 0.395 4.875 -21.570 1.00 89.23 641 ALA A C 1
ATOM 1457 O O . ALA A 1 221 ? -0.287 4.843 -22.598 1.00 91.54 641 ALA A O 1
ATOM 1459 N N . GLY A 1 222 ? -0.111 5.148 -20.370 1.00 91.04 642 GLY A N 1
ATOM 1460 C CA . GLY A 1 222 ? -1.513 5.526 -20.196 1.00 96.17 642 GLY A CA 1
ATOM 1461 C C . GLY A 1 222 ? -1.712 7.029 -20.247 1.00 97.42 642 GLY A C 1
ATOM 1462 O O . GLY A 1 222 ? -2.829 7.524 -20.110 1.00 102.15 642 GLY A O 1
ATOM 1463 N N . PHE A 1 223 ? -0.617 7.750 -20.456 1.00 93.63 643 PHE A N 1
ATOM 1464 C CA . PHE A 1 223 ? -0.613 9.206 -20.494 1.00 94.49 643 PHE A CA 1
ATOM 1465 C C . PHE A 1 223 ? 0.318 9.710 -21.594 1.00 91.09 643 PHE A C 1
ATOM 1466 O O . PHE A 1 223 ? 1.280 9.042 -21.953 1.00 87.37 643 PHE A O 1
ATOM 1474 N N . LEU A 1 224 ? 0.031 10.888 -22.130 1.00 92.97 644 LEU A N 1
ATOM 1475 C CA . LEU A 1 224 ? 0.941 11.519 -23.076 1.00 90.22 644 LEU A CA 1
ATOM 1476 C C . LEU A 1 224 ? 2.189 12.037 -22.347 1.00 86.84 644 LEU A C 1
ATOM 1477 O O . LEU A 1 224 ? 2.175 13.108 -21.728 1.00 88.39 644 LEU A O 1
ATOM 1482 N N . ARG A 1 225 ? 3.262 11.260 -22.423 1.00 82.80 645 ARG A N 1
ATOM 1483 C CA . ARG A 1 225 ? 4.493 11.544 -21.681 1.00 79.79 645 ARG A CA 1
ATOM 1484 C C . ARG A 1 225 ? 5.211 12.818 -22.123 1.00 79.03 645 ARG A C 1
ATOM 1485 O O . ARG A 1 225 ? 5.146 13.192 -23.297 1.00 79.07 645 ARG A O 1
ATOM 1493 N N . PRO A 1 226 ? 5.900 13.488 -21.175 1.00 78.75 646 PRO A N 1
ATOM 1494 C CA . PRO A 1 226 ? 6.535 14.785 -21.424 1.00 78.68 646 PRO A CA 1
ATOM 1495 C C . PRO A 1 226 ? 7.662 14.697 -22.441 1.00 75.70 646 PRO A C 1
ATOM 1496 O O . PRO A 1 226 ? 8.325 13.659 -22.549 1.00 73.25 646 PRO A O 1
ATOM 1500 N N . VAL A 1 227 ? 7.868 15.782 -23.183 1.00 76.19 647 VAL A N 1
ATOM 1501 C CA . VAL A 1 227 ? 8.966 15.863 -24.142 1.00 73.71 647 VAL A CA 1
ATOM 1502 C C . VAL A 1 227 ? 10.041 16.830 -23.651 1.00 73.12 647 VAL A C 1
ATOM 1503 O O . VAL A 1 227 ? 9.737 17.927 -23.181 1.00 75.35 647 VAL A O 1
ATOM 1507 N N . THR A 1 228 ? 11.294 16.396 -23.730 1.00 70.59 648 THR A N 1
ATOM 1508 C CA . THR A 1 228 ? 12.431 17.288 -23.538 1.00 70.44 648 THR A CA 1
ATOM 1509 C C . THR A 1 228 ? 13.310 17.210 -24.775 1.00 68.65 648 THR A C 1
ATOM 1510 O O . THR A 1 228 ? 13.592 16.122 -25.293 1.00 67.12 648 THR A O 1
ATOM 1514 N N . ILE A 1 229 ? 13.734 18.369 -25.256 1.00 69.20 649 ILE A N 1
ATOM 1515 C CA . ILE A 1 229 ? 14.549 18.424 -26.445 1.00 67.77 649 ILE A CA 1
ATOM 1516 C C . ILE A 1 229 ? 15.874 19.071 -26.091 1.00 67.78 649 ILE A C 1
ATOM 1517 O O . ILE A 1 229 ? 15.901 20.152 -25.494 1.00 69.75 649 ILE A O 1
ATOM 1522 N N . PHE A 1 230 ? 16.966 18.385 -26.423 1.00 66.14 650 PHE A N 1
ATOM 1523 C CA . PHE A 1 230 ? 18.311 18.945 -26.298 1.00 66.44 650 PHE A CA 1
ATOM 1524 C C . PHE A 1 230 ? 18.847 19.215 -27.691 1.00 66.15 650 PHE A C 1
ATOM 1525 O O . PHE A 1 230 ? 18.417 18.584 -28.659 1.00 65.45 650 PHE A O 1
ATOM 1533 N N . GLY A 1 231 ? 19.802 20.133 -27.784 1.00 66.92 651 GLY A N 1
ATOM 1534 C CA . GLY A 1 231 ? 20.422 20.475 -29.060 1.00 66.79 651 GLY A CA 1
ATOM 1535 C C . GLY A 1 231 ? 20.431 21.974 -29.288 1.00 68.43 651 GLY A C 1
ATOM 1536 O O . GLY A 1 231 ? 19.700 22.706 -28.621 1.00 69.75 651 GLY A O 1
ATOM 1537 N N . PRO A 1 232 ? 21.247 22.440 -30.245 1.00 68.84 652 PRO A N 1
ATOM 1538 C CA . PRO A 1 232 ? 21.483 23.863 -30.503 1.00 70.55 652 PRO A CA 1
ATOM 1539 C C . PRO A 1 232 ? 20.238 24.655 -30.892 1.00 71.09 652 PRO A C 1
ATOM 1540 O O . PRO A 1 232 ? 20.220 25.880 -30.722 1.00 72.87 652 PRO A O 1
ATOM 1544 N N . ILE A 1 233 ? 19.216 23.972 -31.411 1.00 69.66 653 ILE A N 1
ATOM 1545 C CA . ILE A 1 233 ? 17.949 24.628 -31.770 1.00 70.68 653 ILE A CA 1
ATOM 1546 C C . ILE A 1 233 ? 16.742 24.062 -31.025 1.00 69.93 653 ILE A C 1
ATOM 1547 O O . ILE A 1 233 ? 15.612 24.151 -31.497 1.00 70.85 653 ILE A O 1
ATOM 1552 N N . ALA A 1 234 ? 16.985 23.503 -29.847 1.00 68.80 654 ALA A N 1
ATOM 1553 C CA . ALA A 1 234 ? 15.908 22.998 -29.003 1.00 68.78 654 ALA A CA 1
ATOM 1554 C C . ALA A 1 234 ? 14.893 24.096 -28.666 1.00 71.34 654 ALA A C 1
ATOM 1555 O O . ALA A 1 234 ? 13.678 23.874 -28.739 1.00 72.32 654 ALA A O 1
ATOM 1557 N N . ASP A 1 235 ? 15.394 25.282 -28.318 1.00 72.85 655 ASP A N 1
ATOM 1558 C CA . ASP A 1 235 ? 14.534 26.424 -27.995 1.00 75.49 655 ASP A CA 1
ATOM 1559 C C . ASP A 1 235 ? 13.582 26.765 -29.147 1.00 76.77 655 ASP A C 1
ATOM 1560 O O . ASP A 1 235 ? 12.400 27.041 -28.921 1.00 78.82 655 ASP A O 1
ATOM 1565 N N . VAL A 1 236 ? 14.106 26.720 -30.374 1.00 75.83 656 VAL A N 1
ATOM 1566 C CA . VAL A 1 236 ? 13.321 26.950 -31.587 1.00 77.06 656 VAL A CA 1
ATOM 1567 C C . VAL A 1 236 ? 12.323 25.813 -31.793 1.00 76.36 656 VAL A C 1
ATOM 1568 O O . VAL A 1 236 ? 11.173 26.053 -32.168 1.00 78.79 656 VAL A O 1
ATOM 1572 N N . ALA A 1 237 ? 12.764 24.584 -31.533 1.00 88.47 657 ALA A N 1
ATOM 1573 C CA . ALA A 1 237 ? 11.915 23.410 -31.696 1.00 84.09 657 ALA A CA 1
ATOM 1574 C C . ALA A 1 237 ? 10.650 23.508 -30.848 1.00 84.89 657 ALA A C 1
ATOM 1575 O O . ALA A 1 237 ? 9.546 23.288 -31.350 1.00 85.46 657 ALA A O 1
ATOM 1577 N N . ARG A 1 238 ? 10.818 23.855 -29.574 1.00 86.43 658 ARG A N 1
ATOM 1578 C CA . ARG A 1 238 ? 9.690 23.990 -28.654 1.00 88.81 658 ARG A CA 1
ATOM 1579 C C . ARG A 1 238 ? 8.701 25.056 -29.119 1.00 93.75 658 ARG A C 1
ATOM 1580 O O . ARG A 1 238 ? 7.497 24.798 -29.185 1.00 94.47 658 ARG A O 1
ATOM 1588 N N . GLU A 1 239 ? 9.221 26.239 -29.454 1.00 98.45 659 GLU A N 1
ATOM 1589 C CA . GLU A 1 239 ? 8.388 27.387 -29.832 1.00 105.19 659 GLU A CA 1
ATOM 1590 C C . GLU A 1 239 ? 7.537 27.101 -31.066 1.00 104.01 659 GLU A C 1
ATOM 1591 O O . GLU A 1 239 ? 6.384 27.523 -31.136 1.00 108.34 659 GLU A O 1
ATOM 1597 N N . LYS A 1 240 ? 8.104 26.363 -32.018 1.00 99.69 660 LYS A N 1
ATOM 1598 C CA . LYS A 1 240 ? 7.387 25.957 -33.225 1.00 100.32 660 LYS A CA 1
ATOM 1599 C C . LYS A 1 240 ? 6.334 24.889 -32.913 1.00 98.40 660 LYS A C 1
ATOM 1600 O O . LYS A 1 240 ? 5.233 24.920 -33.468 1.00 102.59 660 LYS A O 1
ATOM 1606 N N . LEU A 1 241 ? 6.672 23.958 -32.019 1.00 93.53 661 LEU A N 1
ATOM 1607 C CA . LEU A 1 241 ? 5.727 22.927 -31.572 1.00 93.04 661 LEU A CA 1
ATOM 1608 C C . LEU A 1 241 ? 4.560 23.507 -30.766 1.00 97.40 661 LEU A C 1
ATOM 1609 O O . LEU A 1 241 ? 3.406 23.122 -30.972 1.00 100.88 661 LEU A O 1
ATOM 1614 N N . ALA A 1 242 ? 4.868 24.436 -29.861 1.00 98.78 662 ALA A N 1
ATOM 1615 C CA . ALA A 1 242 ? 3.854 25.114 -29.056 1.00 104.40 662 ALA A CA 1
ATOM 1616 C C . ALA A 1 242 ? 2.938 25.989 -29.909 1.00 110.26 662 ALA A C 1
ATOM 1617 O O . ALA A 1 242 ? 1.771 26.193 -29.570 1.00 115.50 662 ALA A O 1
ATOM 1619 N N . ARG A 1 243 ? 3.480 26.496 -31.015 1.00 110.32 663 ARG A N 1
ATOM 1620 C CA . ARG A 1 243 ? 2.766 27.409 -31.898 1.00 117.17 663 ARG A CA 1
ATOM 1621 C C . ARG A 1 243 ? 1.915 26.665 -32.925 1.00 118.69 663 ARG A C 1
ATOM 1622 O O . ARG A 1 243 ? 0.697 26.850 -32.978 1.00 124.77 663 ARG A O 1
ATOM 1630 N N . GLU A 1 244 ? 2.557 25.826 -33.736 1.00 114.79 664 GLU A N 1
ATOM 1631 C CA . GLU A 1 244 ? 1.877 25.164 -34.854 1.00 118.93 664 GLU A CA 1
ATOM 1632 C C . GLU A 1 244 ? 0.953 24.034 -34.404 1.00 119.60 664 GLU A C 1
ATOM 1633 O O . GLU A 1 244 ? -0.054 23.759 -35.059 1.00 126.61 664 GLU A O 1
ATOM 1639 N N . GLU A 1 245 ? 1.292 23.393 -33.284 1.00 113.93 665 GLU A N 1
ATOM 1640 C CA . GLU A 1 245 ? 0.482 22.304 -32.730 1.00 115.56 665 GLU A CA 1
ATOM 1641 C C . GLU A 1 245 ? 0.059 22.587 -31.277 1.00 115.56 665 GLU A C 1
ATOM 1642 O O . GLU A 1 245 ? 0.598 21.989 -30.341 1.00 111.19 665 GLU A O 1
ATOM 1648 N N . PRO A 1 246 ? -0.923 23.492 -31.085 1.00 122.01 666 PRO A N 1
ATOM 1649 C CA . PRO A 1 246 ? -1.277 23.959 -29.743 1.00 123.92 666 PRO A CA 1
ATOM 1650 C C . PRO A 1 246 ? -2.063 22.943 -28.926 1.00 126.60 666 PRO A C 1
ATOM 1651 O O . PRO A 1 246 ? -2.004 22.969 -27.697 1.00 126.83 666 PRO A O 1
ATOM 1655 N N . ASP A 1 247 ? -2.790 22.061 -29.605 1.00 130.46 667 ASP A N 1
ATOM 1656 C CA . ASP A 1 247 ? -3.651 21.089 -28.929 1.00 135.72 667 ASP A CA 1
ATOM 1657 C C . ASP A 1 247 ? -2.972 19.745 -28.651 1.00 131.60 667 ASP A C 1
ATOM 1658 O O . ASP A 1 247 ? -3.503 18.925 -27.899 1.00 135.88 667 ASP A O 1
ATOM 1663 N N . ILE A 1 248 ? -1.805 19.525 -29.253 1.00 124.65 668 ILE A N 1
ATOM 1664 C CA . ILE A 1 248 ? -1.034 18.304 -28.999 1.00 121.12 668 ILE A CA 1
ATOM 1665 C C . ILE A 1 248 ? 0.062 18.556 -27.965 1.00 114.31 668 ILE A C 1
ATOM 1666 O O . ILE A 1 248 ? 0.306 17.710 -27.106 1.00 114.43 668 ILE A O 1
ATOM 1671 N N . TYR A 1 249 ? 0.701 19.722 -28.045 1.00 103.61 669 TYR A N 1
ATOM 1672 C CA . TYR A 1 249 ? 1.804 20.074 -27.146 1.00 101.88 669 TYR A CA 1
ATOM 1673 C C . TYR A 1 249 ? 1.505 21.323 -26.319 1.00 106.60 669 TYR A C 1
ATOM 1674 O O . TYR A 1 249 ? 0.499 22.001 -26.547 1.00 111.77 669 TYR A O 1
ATOM 1683 N N . GLN A 1 250 ? 2.397 21.616 -25.368 1.00 105.73 670 GLN A N 1
ATOM 1684 C CA . GLN A 1 250 ? 2.321 22.808 -24.511 1.00 110.59 670 GLN A CA 1
ATOM 1685 C C . GLN A 1 250 ? 3.594 22.945 -23.669 1.00 108.69 670 GLN A C 1
ATOM 1686 O O . GLN A 1 250 ? 4.217 21.943 -23.320 1.00 104.43 670 GLN A O 1
ATOM 1692 N N . ILE A 1 251 ? 3.971 24.180 -23.339 1.00 112.82 671 ILE A N 1
ATOM 1693 C CA . ILE A 1 251 ? 5.201 24.446 -22.579 1.00 112.13 671 ILE A CA 1
ATOM 1694 C C . ILE A 1 251 ? 4.929 24.605 -21.080 1.00 115.49 671 ILE A C 1
ATOM 1695 O O . ILE A 1 251 ? 4.091 25.418 -20.676 1.00 121.64 671 ILE A O 1
ATOM 1700 N N . ALA A 1 252 ? 5.646 23.833 -20.265 1.00 112.34 672 ALA A N 1
ATOM 1701 C CA . ALA A 1 252 ? 5.579 23.966 -18.809 1.00 115.67 672 ALA A CA 1
ATOM 1702 C C . ALA A 1 252 ? 6.411 25.163 -18.343 1.00 119.89 672 ALA A C 1
ATOM 1703 O O . ALA A 1 252 ? 7.622 25.219 -18.578 1.00 117.74 672 ALA A O 1
ATOM 1705 N N . LYS A 1 253 ? 5.751 26.107 -17.675 1.00 126.72 673 LYS A N 1
ATOM 1706 C CA . LYS A 1 253 ? 6.357 27.393 -17.326 1.00 132.52 673 LYS A CA 1
ATOM 1707 C C . LYS A 1 253 ? 7.394 27.323 -16.208 1.00 133.00 673 LYS A C 1
ATOM 1708 O O . LYS A 1 253 ? 7.214 26.611 -15.217 1.00 132.41 673 LYS A O 1
ATOM 1714 N N . SER A 1 254 ? 8.477 28.075 -16.392 1.00 134.72 674 SER A N 1
ATOM 1715 C CA . SER A 1 254 ? 9.562 28.161 -15.419 1.00 136.40 674 SER A CA 1
ATOM 1716 C C . SER A 1 254 ? 9.302 29.304 -14.444 1.00 145.68 674 SER A C 1
ATOM 1717 O O . SER A 1 254 ? 9.449 30.479 -14.793 1.00 151.39 674 SER A O 1
ATOM 1720 N N . GLU A 1 255 ? 8.919 28.948 -13.220 1.00 148.02 675 GLU A N 1
ATOM 1721 C CA . GLU A 1 255 ? 8.506 29.928 -12.212 1.00 157.56 675 GLU A CA 1
ATOM 1722 C C . GLU A 1 255 ? 9.675 30.439 -11.364 1.00 161.79 675 GLU A C 1
ATOM 1723 O O . GLU A 1 255 ? 10.605 29.680 -11.072 1.00 157.26 675 GLU A O 1
ATOM 1729 N N . PRO A 1 256 ? 9.635 31.733 -10.975 1.00 171.37 676 PRO A N 1
ATOM 1730 C CA . PRO A 1 256 ? 10.657 32.307 -10.096 1.00 176.97 676 PRO A CA 1
ATOM 1731 C C . PRO A 1 256 ? 10.508 31.815 -8.658 1.00 179.59 676 PRO A C 1
ATOM 1732 O O . PRO A 1 256 ? 10.989 30.732 -8.323 1.00 173.55 676 PRO A O 1
ATOM 1736 N N . GLY A 1 267 ? 15.445 29.827 -12.184 1.00 155.23 687 GLY A 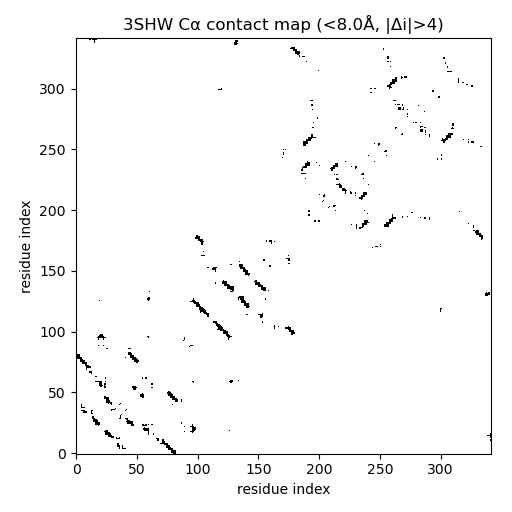N 1
ATOM 1737 C CA . GLY A 1 267 ? 14.313 29.167 -12.827 1.00 149.51 687 GLY A CA 1
ATOM 1738 C C . GLY A 1 267 ? 14.075 27.754 -12.323 1.00 144.21 687 GLY A C 1
ATOM 1739 O O . GLY A 1 267 ? 15.012 26.963 -12.193 1.00 141.38 687 GLY A O 1
ATOM 1740 N N . ILE A 1 268 ? 12.814 27.445 -12.032 1.00 143.81 688 ILE A N 1
ATOM 1741 C CA . ILE A 1 268 ? 12.409 26.110 -11.592 1.00 139.57 688 ILE A CA 1
ATOM 1742 C C . ILE A 1 268 ? 11.122 25.703 -12.308 1.00 136.04 688 ILE A C 1
ATOM 1743 O O . ILE A 1 268 ? 10.124 26.427 -12.267 1.00 140.04 688 ILE A O 1
ATOM 1748 N N . ILE A 1 269 ? 11.156 24.555 -12.978 1.00 129.41 689 ILE A N 1
ATOM 1749 C CA . ILE A 1 269 ? 9.936 23.925 -13.473 1.00 126.34 689 ILE A CA 1
ATOM 1750 C C . ILE A 1 269 ? 9.547 22.841 -12.473 1.00 126.27 689 ILE A C 1
ATOM 1751 O O . ILE A 1 269 ? 10.318 21.911 -12.218 1.00 123.99 689 ILE A O 1
ATOM 1756 N N . ARG A 1 270 ? 8.361 22.983 -11.890 1.00 129.78 690 ARG A N 1
ATOM 1757 C CA . ARG A 1 270 ? 7.884 22.030 -10.894 1.00 130.95 690 ARG A CA 1
ATOM 1758 C C . ARG A 1 270 ? 6.934 20.999 -11.497 1.00 127.28 690 ARG A C 1
ATOM 1759 O O . ARG A 1 270 ? 6.344 21.223 -12.555 1.00 125.12 690 ARG A O 1
ATOM 1767 N N . LEU A 1 271 ? 6.802 19.871 -10.803 1.00 127.40 691 LEU A N 1
ATOM 1768 C CA . LEU A 1 271 ? 6.013 18.724 -11.262 1.00 124.73 691 LEU A CA 1
ATOM 1769 C C . LEU A 1 271 ? 4.543 19.065 -11.512 1.00 126.99 691 LEU A C 1
ATOM 1770 O O . LEU A 1 271 ? 3.923 18.533 -12.438 1.00 123.93 691 LEU A O 1
ATOM 1775 N N . HIS A 1 272 ? 4.000 19.954 -10.681 1.00 133.12 692 HIS A N 1
ATOM 1776 C CA . HIS A 1 272 ? 2.582 20.321 -10.714 1.00 137.33 692 HIS A CA 1
ATOM 1777 C C . HIS A 1 272 ? 2.140 20.911 -12.054 1.00 135.31 692 HIS A C 1
ATOM 1778 O O . HIS A 1 272 ? 1.009 20.684 -12.492 1.00 136.43 692 HIS A O 1
ATOM 1785 N N . THR A 1 273 ? 3.039 21.663 -12.690 1.00 133.04 693 THR A N 1
ATOM 1786 C CA . THR A 1 273 ? 2.787 22.268 -14.001 1.00 131.40 693 THR A CA 1
ATOM 1787 C C . THR A 1 273 ? 2.721 21.193 -15.092 1.00 124.89 693 THR A C 1
ATOM 1788 O O . THR A 1 273 ? 1.923 21.297 -16.029 1.00 124.75 693 THR A O 1
ATOM 1792 N N . ILE A 1 274 ? 3.563 20.169 -14.953 1.00 120.34 694 ILE A N 1
ATOM 1793 C CA . ILE A 1 274 ? 3.621 19.049 -15.894 1.00 115.01 694 ILE A CA 1
ATOM 1794 C C . ILE A 1 274 ? 2.364 18.182 -15.797 1.00 116.36 694 ILE A C 1
ATOM 1795 O O . ILE A 1 274 ? 1.825 17.734 -16.814 1.00 114.20 694 ILE A O 1
ATOM 1800 N N . LYS A 1 275 ? 1.902 17.968 -14.567 1.00 120.45 695 LYS A N 1
ATOM 1801 C CA . LYS A 1 275 ? 0.754 17.111 -14.299 1.00 122.83 695 LYS A CA 1
ATOM 1802 C C . LYS A 1 275 ? -0.516 17.659 -14.955 1.00 125.53 695 LYS A C 1
ATOM 1803 O O . LYS A 1 275 ? -1.341 16.895 -15.457 1.00 125.46 695 LYS A O 1
ATOM 1809 N N . GLN A 1 276 ? -0.652 18.982 -14.965 1.00 128.68 696 GLN A N 1
ATOM 1810 C CA . GLN A 1 276 ? -1.815 19.644 -15.562 1.00 132.77 696 GLN A CA 1
ATOM 1811 C C . GLN A 1 276 ? -1.841 19.547 -17.086 1.00 128.41 696 GLN A C 1
ATOM 1812 O O . GLN A 1 276 ? -2.915 19.476 -17.688 1.00 130.92 696 GLN A O 1
ATOM 1818 N N . ILE A 1 277 ? -0.660 19.555 -17.700 1.00 122.61 697 ILE A N 1
ATOM 1819 C CA . ILE A 1 277 ? -0.537 19.423 -19.152 1.00 118.40 697 ILE A CA 1
ATOM 1820 C C . ILE A 1 277 ? -0.848 17.983 -19.569 1.00 115.28 697 ILE A C 1
ATOM 1821 O O . ILE A 1 277 ? -1.482 17.750 -20.602 1.00 114.89 697 ILE A O 1
ATOM 1826 N N . ILE A 1 278 ? -0.419 17.030 -18.743 1.00 113.93 698 ILE A N 1
ATOM 1827 C CA . ILE A 1 278 ? -0.735 15.615 -18.947 1.00 112.69 698 ILE A CA 1
ATOM 1828 C C . ILE A 1 278 ? -2.247 15.381 -18.850 1.00 117.64 698 ILE A C 1
ATOM 1829 O O . ILE A 1 278 ? -2.831 14.716 -19.709 1.00 117.37 698 ILE A O 1
ATOM 1834 N N . ASP A 1 279 ? -2.870 15.955 -17.819 1.00 122.92 699 ASP A N 1
ATOM 1835 C CA . ASP A 1 279 ? -4.300 15.762 -17.550 1.00 128.92 699 ASP A CA 1
ATOM 1836 C C . ASP A 1 279 ? -5.227 16.391 -18.598 1.00 131.42 699 ASP A C 1
ATOM 1837 O O . ASP A 1 279 ? -6.428 16.106 -18.621 1.00 136.33 699 ASP A O 1
ATOM 1842 N N . GLN A 1 280 ? -4.665 17.239 -19.456 1.00 135.70 700 GLN A N 1
ATOM 1843 C CA . GLN A 1 280 ? -5.413 17.836 -20.561 1.00 140.32 700 GLN A CA 1
ATOM 1844 C C . GLN A 1 280 ? -5.145 17.099 -21.872 1.00 134.58 700 GLN A C 1
ATOM 1845 O O . GLN A 1 280 ? -5.641 17.494 -22.933 1.00 137.58 700 GLN A O 1
ATOM 1851 N N . ASP A 1 281 ? -4.368 16.020 -21.770 1.00 127.15 701 ASP A N 1
ATOM 1852 C CA . ASP A 1 281 ? -3.960 15.183 -22.905 1.00 121.78 701 ASP A CA 1
ATOM 1853 C C . ASP A 1 281 ? -3.061 15.912 -23.909 1.00 117.60 701 ASP A C 1
ATOM 1854 O O . ASP A 1 281 ? -3.411 16.080 -25.082 1.00 119.38 701 ASP A O 1
ATOM 1859 N N . LYS A 1 282 ? -1.895 16.334 -23.423 1.00 112.70 702 LYS A N 1
ATOM 1860 C CA . LYS A 1 282 ? -0.874 16.989 -24.237 1.00 108.64 702 LYS A CA 1
ATOM 1861 C C . LYS A 1 282 ? 0.504 16.610 -23.708 1.00 101.98 702 LYS A C 1
ATOM 1862 O O . LYS A 1 282 ? 0.637 16.226 -22.546 1.00 101.53 702 LYS A O 1
ATOM 1868 N N . HIS A 1 283 ? 1.520 16.703 -24.564 1.00 97.72 703 HIS A N 1
ATOM 1869 C CA . HIS A 1 283 ? 2.909 16.512 -24.143 1.00 92.39 703 HIS A CA 1
ATOM 1870 C C . HIS A 1 283 ? 3.433 17.813 -23.544 1.00 93.50 703 HIS A C 1
ATOM 1871 O O . HIS A 1 283 ? 3.295 18.880 -24.146 1.00 96.00 703 HIS A O 1
ATOM 1878 N N . ALA A 1 284 ? 4.029 17.726 -22.359 1.00 92.24 704 ALA A N 1
ATOM 1879 C CA . ALA A 1 284 ? 4.674 18.886 -21.753 1.00 93.29 704 ALA A CA 1
ATOM 1880 C C . ALA A 1 284 ? 6.084 19.062 -22.320 1.00 89.32 704 ALA A C 1
ATOM 1881 O O . ALA A 1 284 ? 6.927 18.167 -22.209 1.00 85.84 704 ALA A O 1
ATOM 1883 N N . LEU A 1 285 ? 6.326 20.209 -22.945 1.00 90.72 705 LEU A N 1
ATOM 1884 C CA . LEU A 1 285 ? 7.646 20.537 -23.464 1.00 88.06 705 LEU A CA 1
ATOM 1885 C C . LEU A 1 285 ? 8.488 21.144 -22.340 1.00 88.52 705 LEU A C 1
ATOM 1886 O O . LEU A 1 285 ? 8.103 22.153 -21.739 1.00 92.40 705 LEU A O 1
ATOM 1891 N N . LEU A 1 286 ? 9.629 20.519 -22.057 1.00 85.33 706 LEU A N 1
ATOM 1892 C CA . LEU A 1 286 ? 10.426 20.858 -20.878 1.00 86.20 706 LEU A CA 1
ATOM 1893 C C . LEU A 1 286 ? 11.833 21.369 -21.184 1.00 85.80 706 LEU A C 1
ATOM 1894 O O . LEU A 1 286 ? 12.661 20.655 -21.750 1.00 83.48 706 LEU A O 1
ATOM 1899 N N . ASP A 1 287 ? 12.091 22.612 -20.790 1.00 88.96 707 ASP A N 1
ATOM 1900 C CA . ASP A 1 287 ? 13.426 23.190 -20.844 1.00 89.70 707 ASP A CA 1
ATOM 1901 C C . ASP A 1 287 ? 14.141 22.882 -19.525 1.00 90.38 707 ASP A C 1
ATOM 1902 O O . ASP A 1 287 ? 14.282 23.754 -18.662 1.00 94.08 707 ASP A O 1
ATOM 1907 N N . VAL A 1 288 ? 14.577 21.633 -19.370 1.00 87.42 708 VAL A N 1
ATOM 1908 C CA . VAL A 1 288 ? 15.238 21.190 -18.134 1.00 88.25 708 VAL A CA 1
ATOM 1909 C C . VAL A 1 288 ? 16.686 20.732 -18.347 1.00 88.00 708 VAL A C 1
ATOM 1910 O O . VAL A 1 288 ? 17.224 20.836 -19.447 1.00 87.70 708 VAL A O 1
ATOM 1914 N N . THR A 1 289 ? 17.306 20.239 -17.279 1.00 89.19 709 THR A N 1
ATOM 1915 C CA . THR A 1 289 ? 18.688 19.778 -17.305 1.00 90.17 709 THR A CA 1
ATOM 1916 C C . THR A 1 289 ? 18.708 18.251 -17.474 1.00 87.67 709 THR A C 1
ATOM 1917 O O . THR A 1 289 ? 17.713 17.594 -17.153 1.00 85.59 709 THR A O 1
ATOM 1921 N N . PRO A 1 290 ? 19.818 17.683 -18.013 1.00 88.52 710 PRO A N 1
ATOM 1922 C CA . PRO A 1 290 ? 20.011 16.228 -18.031 1.00 87.59 710 PRO A CA 1
ATOM 1923 C C . PRO A 1 290 ? 19.656 15.553 -16.700 1.00 88.13 710 PRO A C 1
ATOM 1924 O O . PRO A 1 290 ? 18.964 14.536 -16.690 1.00 85.96 710 PRO A O 1
ATOM 1928 N N . ASN A 1 291 ? 20.114 16.135 -15.594 1.00 91.64 711 ASN A N 1
ATOM 1929 C CA . ASN A 1 291 ? 19.875 15.595 -14.258 1.00 93.36 711 ASN A CA 1
ATOM 1930 C C . ASN A 1 291 ? 18.402 15.563 -13.875 1.00 91.06 711 ASN A C 1
ATOM 1931 O O . ASN A 1 291 ? 17.969 14.680 -13.131 1.00 91.22 711 ASN A O 1
ATOM 1936 N N . ALA A 1 292 ? 17.645 16.533 -14.388 1.00 89.74 712 ALA A N 1
ATOM 1937 C CA . ALA A 1 292 ? 16.205 16.616 -14.159 1.00 88.71 712 ALA A CA 1
ATOM 1938 C C . ALA A 1 292 ? 15.472 15.541 -14.939 1.00 85.19 712 ALA A C 1
ATOM 1939 O O . ALA A 1 292 ? 14.406 15.081 -14.522 1.00 84.82 712 ALA A O 1
ATOM 1941 N N . VAL A 1 293 ? 16.046 15.163 -16.080 1.00 83.39 713 VAL A N 1
ATOM 1942 C CA . VAL A 1 293 ? 15.530 14.073 -16.899 1.00 80.79 713 VAL A CA 1
ATOM 1943 C C . VAL A 1 293 ? 15.733 12.761 -16.153 1.00 81.63 713 VAL A C 1
ATOM 1944 O O . VAL A 1 293 ? 14.827 11.927 -16.087 1.00 80.51 713 VAL A O 1
ATOM 1948 N N . ASP A 1 294 ? 16.923 12.599 -15.580 1.00 84.42 714 ASP A N 1
ATOM 1949 C CA . ASP A 1 294 ? 17.259 11.426 -14.782 1.00 86.44 714 ASP A CA 1
ATOM 1950 C C . ASP A 1 294 ? 16.270 11.254 -13.625 1.00 87.20 714 ASP A C 1
ATOM 1951 O O . ASP A 1 294 ? 15.753 10.157 -13.397 1.00 86.82 714 ASP A O 1
ATOM 1956 N N . ARG A 1 295 ? 15.998 12.349 -12.916 1.00 88.83 715 ARG A N 1
ATOM 1957 C CA . ARG A 1 295 ? 15.060 12.337 -11.801 1.00 90.91 715 ARG A CA 1
ATOM 1958 C C . ARG A 1 295 ? 13.636 12.030 -12.253 1.00 88.36 715 ARG A C 1
ATOM 1959 O O . ARG A 1 295 ? 12.866 11.408 -11.523 1.00 89.82 715 ARG A O 1
ATOM 1967 N N . LEU A 1 296 ? 13.298 12.456 -13.465 1.00 85.35 716 LEU A N 1
ATOM 1968 C CA . LEU A 1 296 ? 11.982 12.191 -14.037 1.00 83.62 716 LEU A CA 1
ATOM 1969 C C . LEU A 1 296 ? 11.802 10.726 -14.394 1.00 82.00 716 LEU A C 1
ATOM 1970 O O . LEU A 1 296 ? 10.708 10.176 -14.256 1.00 82.47 716 LEU A O 1
ATOM 1975 N N . ASN A 1 297 ? 12.876 10.099 -14.861 1.00 80.94 717 ASN A N 1
ATOM 1976 C CA . ASN A 1 297 ? 12.863 8.667 -15.112 1.00 80.46 717 ASN A CA 1
ATOM 1977 C C . ASN A 1 297 ? 12.672 7.881 -13.815 1.00 83.07 717 ASN A C 1
ATOM 1978 O O . ASN A 1 297 ? 11.786 7.028 -13.730 1.00 83.20 717 ASN A O 1
ATOM 1983 N N . TYR A 1 298 ? 13.475 8.197 -12.801 1.00 85.66 718 TYR A N 1
ATOM 1984 C CA . TYR A 1 298 ? 13.333 7.557 -11.492 1.00 89.13 718 TYR A CA 1
ATOM 1985 C C . TYR A 1 298 ? 11.907 7.688 -10.946 1.00 90.28 718 TYR A C 1
ATOM 1986 O O . TYR A 1 298 ? 11.328 6.706 -10.488 1.00 91.83 718 TYR A O 1
ATOM 1995 N N . ALA A 1 299 ? 11.342 8.891 -11.028 1.00 90.33 719 ALA A N 1
ATOM 1996 C CA . ALA A 1 299 ? 9.976 9.145 -10.564 1.00 92.70 719 ALA A CA 1
ATOM 1997 C C . ALA A 1 299 ? 8.919 8.615 -11.534 1.00 90.77 719 ALA A C 1
ATOM 1998 O O . ALA A 1 299 ? 7.752 8.997 -11.457 1.00 92.69 719 ALA A O 1
ATOM 2000 N N . GLN A 1 300 ? 9.348 7.747 -12.451 1.00 88.03 720 GLN A N 1
ATOM 2001 C CA . GLN A 1 300 ? 8.460 6.988 -13.355 1.00 87.01 720 GLN A CA 1
ATOM 2002 C C . GLN A 1 300 ? 7.653 7.807 -14.380 1.00 85.89 720 GLN A C 1
ATOM 2003 O O . GLN A 1 300 ? 6.597 7.362 -14.848 1.00 86.49 720 GLN A O 1
ATOM 2009 N N . TRP A 1 301 ? 8.157 8.985 -14.739 1.00 85.02 721 TRP A N 1
ATOM 2010 C CA . TRP A 1 301 ? 7.498 9.810 -15.754 1.00 84.50 721 TRP A CA 1
ATOM 2011 C C . TRP A 1 301 ? 8.061 9.558 -17.150 1.00 81.18 721 TRP A C 1
ATOM 2012 O O . TRP A 1 301 ? 7.453 9.946 -18.152 1.00 80.77 721 TRP A O 1
ATOM 2023 N N . TYR A 1 302 ? 9.215 8.897 -17.197 1.00 83.53 722 TYR A N 1
ATOM 2024 C CA . TYR A 1 302 ? 9.878 8.513 -18.441 1.00 78.66 722 TYR A CA 1
ATOM 2025 C C . TYR A 1 302 ? 9.581 9.436 -19.628 1.00 77.29 722 TYR A C 1
ATOM 2026 O O . TYR A 1 302 ? 8.882 9.046 -20.567 1.00 76.36 722 TYR A O 1
ATOM 2035 N N . PRO A 1 303 ? 10.121 10.668 -19.588 1.00 77.31 723 PRO A N 1
ATOM 2036 C CA . PRO A 1 303 ? 9.906 11.586 -20.692 1.00 76.32 723 PRO A CA 1
ATOM 2037 C C . PRO A 1 303 ? 10.487 11.058 -21.998 1.00 72.40 723 PRO A C 1
ATOM 2038 O O . PRO A 1 303 ? 11.468 10.318 -21.983 1.00 70.30 723 PRO A O 1
ATOM 2042 N N . ILE A 1 304 ? 9.859 11.424 -23.110 1.00 72.17 724 ILE A N 1
ATOM 2043 C CA . ILE A 1 304 ? 10.446 11.238 -24.426 1.00 68.97 724 ILE A CA 1
ATOM 2044 C C . ILE A 1 304 ? 11.554 12.280 -24.544 1.00 67.91 724 ILE A C 1
ATOM 2045 O O . ILE A 1 304 ? 11.321 13.466 -24.314 1.00 69.76 724 ILE A O 1
ATOM 2050 N N . VAL A 1 305 ? 12.762 11.831 -24.866 1.00 65.46 725 VAL A N 1
ATOM 2051 C CA . VAL A 1 305 ? 13.921 12.717 -24.908 1.00 64.99 725 VAL A CA 1
ATOM 2052 C C . VAL A 1 305 ? 14.565 12.736 -26.294 1.00 62.92 725 VAL A C 1
ATOM 2053 O O . VAL A 1 305 ? 15.222 11.770 -26.695 1.00 61.57 725 VAL A O 1
ATOM 2057 N N . VAL A 1 306 ? 14.397 13.844 -27.011 1.00 63.21 726 VAL A N 1
ATOM 2058 C CA . VAL A 1 306 ? 14.965 13.983 -28.351 1.00 61.76 726 VAL A CA 1
ATOM 2059 C C . VAL A 1 306 ? 16.237 14.828 -28.348 1.00 61.46 726 VAL A C 1
ATOM 2060 O O . VAL A 1 306 ? 16.255 15.946 -27.828 1.00 63.26 726 VAL A O 1
ATOM 2064 N N . PHE A 1 307 ? 17.295 14.297 -28.948 1.00 59.63 727 PHE A N 1
ATOM 2065 C CA . PHE A 1 307 ? 18.507 15.070 -29.167 1.00 59.19 727 PHE A CA 1
ATOM 2066 C C . PHE A 1 307 ? 18.614 15.492 -30.634 1.00 59.04 727 PHE A C 1
ATOM 2067 O O . PHE A 1 307 ? 18.560 14.661 -31.546 1.00 58.16 727 PHE A O 1
ATOM 2075 N N . LEU A 1 308 ? 18.746 16.796 -30.854 1.00 60.07 728 LEU A N 1
ATOM 2076 C CA . LEU A 1 308 ? 18.932 17.334 -32.194 1.00 60.01 728 LEU A CA 1
ATOM 2077 C C . LEU A 1 308 ? 20.419 17.514 -32.412 1.00 60.25 728 LEU A C 1
ATOM 2078 O O . LEU A 1 308 ? 21.015 18.478 -31.929 1.00 61.37 728 LEU A O 1
ATOM 2083 N N . ASN A 1 309 ? 21.011 16.558 -33.120 1.00 59.56 729 ASN A N 1
ATOM 2084 C CA . ASN A 1 309 ? 22.447 16.514 -33.326 1.00 60.11 729 ASN A CA 1
ATOM 2085 C C . ASN A 1 309 ? 22.861 17.442 -34.453 1.00 61.71 729 ASN A C 1
ATOM 2086 O O . ASN A 1 309 ? 22.469 17.227 -35.594 1.00 62.34 729 ASN A O 1
ATOM 2091 N N . PRO A 1 310 ? 23.655 18.478 -34.136 1.00 63.04 730 PRO A N 1
ATOM 2092 C CA . PRO A 1 310 ? 24.091 19.452 -35.132 1.00 64.89 730 PRO A CA 1
ATOM 2093 C C . PRO A 1 310 ? 25.150 18.888 -36.081 1.00 66.45 730 PRO A C 1
ATOM 2094 O O . PRO A 1 310 ? 25.939 18.027 -35.683 1.00 66.43 730 PRO A O 1
ATOM 2098 N N . ASP A 1 311 ? 25.172 19.379 -37.320 1.00 68.34 731 ASP A N 1
ATOM 2099 C CA . ASP A 1 311 ? 26.196 18.963 -38.291 1.00 70.48 731 ASP A CA 1
ATOM 2100 C C . ASP A 1 311 ? 27.555 19.633 -38.077 1.00 72.71 731 ASP A C 1
ATOM 2101 O O . ASP A 1 311 ? 28.596 18.982 -38.199 1.00 74.39 731 ASP A O 1
ATOM 2106 N N . SER A 1 312 ? 27.548 20.925 -37.760 1.00 73.24 732 SER A N 1
ATOM 2107 C CA . SER A 1 312 ? 28.786 21.650 -37.483 1.00 75.67 732 SER A CA 1
ATOM 2108 C C . SER A 1 312 ? 28.503 22.936 -36.725 1.00 75.64 732 SER A C 1
ATOM 2109 O O . SER A 1 312 ? 27.351 23.372 -36.657 1.00 74.34 732 SER A O 1
ATOM 2112 N N . LYS A 1 313 ? 29.560 23.524 -36.153 1.00 77.46 733 LYS A N 1
ATOM 2113 C CA . LYS A 1 313 ? 29.486 24.811 -35.464 1.00 77.83 733 LYS A CA 1
ATOM 2114 C C . LYS A 1 313 ? 28.926 25.868 -36.404 1.00 78.77 733 LYS A C 1
ATOM 2115 O O . LYS A 1 313 ? 27.960 26.555 -36.067 1.00 77.97 733 LYS A O 1
ATOM 2121 N N . GLN A 1 314 ? 29.528 25.980 -37.589 1.00 80.85 734 GLN A N 1
ATOM 2122 C CA . GLN A 1 314 ? 29.068 26.921 -38.613 1.00 82.00 734 GLN A CA 1
ATOM 2123 C C . GLN A 1 314 ? 27.660 26.609 -39.122 1.00 79.49 734 GLN A C 1
ATOM 2124 O O . GLN A 1 314 ? 26.950 27.501 -39.574 1.00 80.05 734 GLN A O 1
ATOM 2130 N N . GLY A 1 315 ? 27.263 25.343 -39.025 1.00 76.86 735 GLY A N 1
ATOM 2131 C CA . GLY A 1 315 ? 25.909 24.920 -39.364 1.00 74.62 735 GLY A CA 1
ATOM 2132 C C . GLY A 1 315 ? 24.845 25.431 -38.404 1.00 72.85 735 GLY A C 1
ATOM 2133 O O . GLY A 1 315 ? 23.714 25.713 -38.814 1.00 72.67 735 GLY A O 1
ATOM 2134 N N . VAL A 1 316 ? 25.197 25.542 -37.123 1.00 71.77 736 VAL A N 1
ATOM 2135 C CA . VAL A 1 316 ? 24.277 26.072 -36.124 1.00 70.55 736 VAL A CA 1
ATOM 2136 C C . VAL A 1 316 ? 24.022 27.544 -36.414 1.00 72.60 736 VAL A C 1
ATOM 2137 O O . VAL A 1 316 ? 22.876 27.992 -36.430 1.00 72.52 736 VAL A O 1
ATOM 2141 N N . LYS A 1 317 ? 25.096 28.284 -36.667 1.00 74.84 737 LYS A N 1
ATOM 2142 C CA . LYS A 1 317 ? 24.997 29.700 -36.991 1.00 77.25 737 LYS A CA 1
ATOM 2143 C C . LYS A 1 317 ? 24.039 29.934 -38.158 1.00 77.87 737 LYS A C 1
ATOM 2144 O O . LYS A 1 317 ? 23.174 30.807 -38.077 1.00 78.45 737 LYS A O 1
ATOM 2150 N N . THR A 1 318 ? 24.173 29.138 -39.221 1.00 63.97 738 THR A N 1
ATOM 2151 C CA . THR A 1 318 ? 23.319 29.302 -40.401 1.00 65.32 738 THR A CA 1
ATOM 2152 C C . THR A 1 318 ? 21.865 28.973 -40.083 1.00 65.44 738 THR A C 1
ATOM 2153 O O . THR A 1 318 ? 20.955 29.662 -40.551 1.00 67.59 738 THR A O 1
ATOM 2157 N N . MET A 1 319 ? 21.653 27.925 -39.289 1.00 64.30 739 MET A N 1
ATOM 2158 C CA . MET A 1 319 ? 20.301 27.523 -38.911 1.00 65.87 739 MET A CA 1
ATOM 2159 C C . MET A 1 319 ? 19.641 28.586 -38.051 1.00 67.31 739 MET A C 1
ATOM 2160 O O . MET A 1 319 ? 18.471 28.936 -38.258 1.00 69.85 739 MET A O 1
ATOM 2165 N N . ARG A 1 320 ? 20.411 29.102 -37.095 1.00 66.77 740 ARG A N 1
ATOM 2166 C CA . ARG A 1 320 ? 19.925 30.109 -36.170 1.00 69.19 740 ARG A CA 1
ATOM 2167 C C . ARG A 1 320 ? 19.618 31.417 -36.877 1.00 71.83 740 ARG A C 1
ATOM 2168 O O . ARG A 1 320 ? 18.656 32.096 -36.525 1.00 75.26 740 ARG A O 1
ATOM 2176 N N . MET A 1 321 ? 20.431 31.755 -37.878 1.00 71.15 741 MET A N 1
ATOM 2177 C CA . MET A 1 321 ? 20.224 32.962 -38.672 1.00 74.47 741 MET A CA 1
ATOM 2178 C C . MET A 1 321 ? 18.947 32.862 -39.488 1.00 76.41 741 MET A C 1
ATOM 2179 O O . MET A 1 321 ? 18.260 33.859 -39.686 1.00 80.93 741 MET A O 1
ATOM 2184 N N . ARG A 1 322 ? 18.638 31.657 -39.962 1.00 74.27 742 ARG A N 1
ATOM 2185 C CA . ARG A 1 322 ? 17.408 31.414 -40.706 1.00 77.07 742 ARG A CA 1
ATOM 2186 C C . ARG A 1 322 ? 16.210 31.421 -39.760 1.00 79.92 742 ARG A C 1
ATOM 2187 O O . ARG A 1 322 ? 15.287 32.217 -39.921 1.00 84.56 742 ARG A O 1
ATOM 2195 N N . LEU A 1 323 ? 16.263 30.548 -38.756 1.00 78.09 743 LEU A N 1
ATOM 2196 C CA . LEU A 1 323 ? 15.121 30.249 -37.894 1.00 81.36 743 LEU A CA 1
ATOM 2197 C C . LEU A 1 323 ? 14.822 31.307 -36.838 1.00 84.73 743 LEU A C 1
ATOM 2198 O O . LEU A 1 323 ? 13.661 31.512 -36.479 1.00 89.92 743 LEU A O 1
ATOM 2203 N N . CYS A 1 324 ? 15.859 31.974 -36.339 1.00 83.21 744 CYS A N 1
ATOM 2204 C CA . CYS A 1 324 ? 15.679 32.999 -35.310 1.00 87.72 744 CYS A CA 1
ATOM 2205 C C . CYS A 1 324 ? 16.797 34.035 -35.352 1.00 87.62 744 CYS A C 1
ATOM 2206 O O . CYS A 1 324 ? 17.722 33.990 -34.535 1.00 86.18 744 CYS A O 1
ATOM 2209 N N . PRO A 1 325 ? 16.716 34.986 -36.298 1.00 90.53 745 PRO A N 1
ATOM 2210 C CA . PRO A 1 325 ? 17.782 35.984 -36.374 1.00 91.78 745 PRO A CA 1
ATOM 2211 C C . PRO A 1 325 ? 17.756 36.882 -35.136 1.00 97.02 745 PRO A C 1
ATOM 2212 O O . PRO A 1 325 ? 18.771 37.487 -34.782 1.00 98.26 745 PRO A O 1
ATOM 2216 N N . GLU A 1 326 ? 16.596 36.927 -34.481 1.00 100.98 746 GLU A N 1
ATOM 2217 C CA . GLU A 1 326 ? 16.354 37.796 -33.337 1.00 107.84 746 GLU A CA 1
ATOM 2218 C C . GLU A 1 326 ? 17.171 37.394 -32.110 1.00 105.96 746 GLU A C 1
ATOM 2219 O O . GLU A 1 326 ? 17.475 38.234 -31.265 1.00 111.68 746 GLU A O 1
ATOM 2225 N N . SER A 1 327 ? 17.529 36.114 -32.026 1.00 99.10 747 SER A N 1
ATOM 2226 C CA . SER A 1 327 ? 18.307 35.581 -30.901 1.00 97.51 747 SER A CA 1
ATOM 2227 C C . SER A 1 327 ? 19.740 36.114 -30.876 1.00 97.67 747 SER A C 1
ATOM 2228 O O . SER A 1 327 ? 20.333 36.366 -31.924 1.00 95.80 747 SER A O 1
ATOM 2231 N N . ARG A 1 328 ? 20.286 36.282 -29.673 1.00 101.09 748 ARG A N 1
ATOM 2232 C CA . ARG A 1 328 ? 21.653 36.776 -29.501 1.00 102.99 748 ARG A CA 1
ATOM 2233 C C . ARG A 1 328 ? 22.541 35.727 -28.825 1.00 99.44 748 ARG A C 1
ATOM 2234 O O . ARG A 1 328 ? 23.642 36.036 -28.358 1.00 102.61 748 ARG A O 1
ATOM 2242 N N . LYS A 1 329 ? 22.047 34.489 -28.778 1.00 93.82 749 LYS A N 1
ATOM 2243 C CA . LYS A 1 329 ? 22.801 33.355 -28.251 1.00 90.47 749 LYS A CA 1
ATOM 2244 C C . LYS A 1 329 ? 23.931 32.971 -29.199 1.00 86.37 749 LYS A C 1
ATOM 2245 O O . LYS A 1 329 ? 23.759 32.996 -30.418 1.00 83.11 749 LYS A O 1
ATOM 2251 N N . SER A 1 330 ? 25.073 32.605 -28.622 1.00 87.45 750 SER A N 1
ATOM 2252 C CA . SER A 1 330 ? 26.258 32.195 -29.372 1.00 85.16 750 SER A CA 1
ATOM 2253 C C . SER A 1 330 ? 26.091 30.806 -29.978 1.00 79.13 750 SER A C 1
ATOM 2254 O O . SER A 1 330 ? 25.666 29.876 -29.298 1.00 78.00 750 SER A O 1
ATOM 2257 N N . ALA A 1 331 ? 26.428 30.669 -31.256 1.00 76.46 751 ALA A N 1
ATOM 2258 C CA . ALA A 1 331 ? 26.360 29.366 -31.921 1.00 72.25 751 ALA A CA 1
ATOM 2259 C C . ALA A 1 331 ? 27.499 28.456 -31.470 1.00 73.39 751 ALA A C 1
ATOM 2260 O O . ALA A 1 331 ? 27.312 27.250 -31.330 1.00 71.74 751 ALA A O 1
ATOM 2262 N N . ARG A 1 332 ? 28.672 29.040 -31.239 1.00 77.42 752 ARG A N 1
ATOM 2263 C CA . ARG A 1 332 ? 29.836 28.279 -30.800 1.00 80.21 752 ARG A CA 1
ATOM 2264 C C . ARG A 1 332 ? 29.587 27.652 -29.429 1.00 81.51 752 ARG A C 1
ATOM 2265 O O . ARG A 1 332 ? 29.952 26.500 -29.194 1.00 81.81 752 ARG A O 1
ATOM 2273 N N . LYS A 1 333 ? 28.955 28.411 -28.537 1.00 83.22 753 LYS A N 1
ATOM 2274 C CA . LYS A 1 333 ? 28.639 27.926 -27.196 1.00 85.42 753 LYS A CA 1
ATOM 2275 C C . LYS A 1 333 ? 27.520 26.887 -27.222 1.00 81.31 753 LYS A C 1
ATOM 2276 O O . LYS A 1 333 ? 27.595 25.875 -26.524 1.00 82.63 753 LYS A O 1
ATOM 2282 N N . LEU A 1 334 ? 26.497 27.128 -28.036 1.00 77.42 754 LEU A N 1
ATOM 2283 C CA . LEU A 1 334 ? 25.424 26.151 -28.220 1.00 74.87 754 LEU A CA 1
ATOM 2284 C C . LEU A 1 334 ? 25.918 24.804 -28.771 1.00 73.55 754 LEU A C 1
ATOM 2285 O O . LEU A 1 334 ? 25.470 23.743 -28.316 1.00 74.43 754 LEU A O 1
ATOM 2290 N N . TYR A 1 335 ? 26.836 24.866 -29.739 1.00 72.54 755 TYR A N 1
ATOM 2291 C CA . TYR A 1 335 ? 27.447 23.690 -30.352 1.00 72.38 755 TYR A CA 1
ATOM 2292 C C . TYR A 1 335 ? 28.304 22.930 -29.349 1.00 76.67 755 TYR A C 1
ATOM 2293 O O . TYR A 1 335 ? 28.293 21.697 -29.320 1.00 77.71 755 TYR A O 1
ATOM 2302 N N . GLU A 1 336 ? 29.043 23.683 -28.538 1.00 99.49 756 GLU A N 1
ATOM 2303 C CA . GLU A 1 336 ? 29.928 23.135 -27.518 1.00 97.78 756 GLU A CA 1
ATOM 2304 C C . GLU A 1 336 ? 29.123 22.369 -26.470 1.00 93.29 756 GLU A C 1
ATOM 2305 O O . GLU A 1 336 ? 29.458 21.233 -26.124 1.00 90.24 756 GLU A O 1
ATOM 2311 N N . ARG A 1 337 ? 28.060 23.007 -25.978 1.00 94.58 757 ARG A N 1
ATOM 2312 C CA . ARG A 1 337 ? 27.168 22.412 -24.988 1.00 92.79 757 ARG A CA 1
ATOM 2313 C C . ARG A 1 337 ? 26.520 21.151 -25.549 1.00 88.13 757 ARG A C 1
ATOM 2314 O O . ARG A 1 337 ? 26.335 20.173 -24.825 1.00 85.54 757 ARG A O 1
ATOM 2322 N N . SER A 1 338 ? 26.199 21.180 -26.842 1.00 88.86 758 SER A N 1
ATOM 2323 C CA . SER A 1 338 ? 25.606 20.044 -27.545 1.00 86.61 758 SER A CA 1
ATOM 2324 C C . SER A 1 338 ? 26.544 18.833 -27.574 1.00 83.40 758 SER A C 1
ATOM 2325 O O . SER A 1 338 ? 26.116 17.702 -27.342 1.00 80.48 758 SER A O 1
ATOM 2328 N N . HIS A 1 339 ? 27.822 19.085 -27.856 1.00 85.42 759 HIS A N 1
ATOM 2329 C CA . HIS A 1 339 ? 28.852 18.043 -27.871 1.00 85.48 759 HIS A CA 1
ATOM 2330 C C . HIS A 1 339 ? 29.125 17.482 -26.480 1.00 83.24 759 HIS A C 1
ATOM 2331 O O . HIS A 1 339 ? 29.180 16.267 -26.302 1.00 82.17 759 HIS A O 1
ATOM 2338 N N . LYS A 1 340 ? 29.286 18.368 -25.498 1.00 84.30 760 LYS A N 1
ATOM 2339 C CA . LYS A 1 340 ? 29.442 17.960 -24.105 1.00 84.34 760 LYS A CA 1
ATOM 2340 C C . LYS A 1 340 ? 28.247 17.106 -23.659 1.00 80.76 760 LYS A C 1
ATOM 2341 O O . LYS A 1 340 ? 28.414 16.072 -23.010 1.00 80.60 760 LYS A O 1
ATOM 2347 N N . LEU A 1 341 ? 27.047 17.542 -24.030 1.00 79.47 761 LEU A N 1
ATOM 2348 C CA . LEU A 1 341 ? 25.817 16.862 -23.654 1.00 77.98 761 LEU A CA 1
ATOM 2349 C C . LEU A 1 341 ? 25.776 15.432 -24.205 1.00 75.35 761 LEU A C 1
ATOM 2350 O O . LEU A 1 341 ? 25.616 14.474 -23.446 1.00 74.83 761 LEU A O 1
ATOM 2355 N N . ARG A 1 342 ? 25.931 15.304 -25.523 1.00 75.30 762 ARG A N 1
ATOM 2356 C CA . ARG A 1 342 ? 25.982 14.010 -26.203 1.00 74.70 762 ARG A CA 1
ATOM 2357 C C . ARG A 1 342 ? 27.084 13.128 -25.620 1.00 75.25 762 ARG A C 1
ATOM 2358 O O . ARG A 1 342 ? 26.883 11.932 -25.420 1.00 75.15 762 ARG A O 1
ATOM 2366 N N . LYS A 1 343 ? 28.240 13.725 -25.343 1.00 77.41 763 LYS A N 1
ATOM 2367 C CA . LYS A 1 343 ? 29.383 12.985 -24.827 1.00 80.83 763 LYS A CA 1
ATOM 2368 C C . LYS A 1 343 ? 29.071 12.369 -23.464 1.00 80.33 763 LYS A C 1
ATOM 2369 O O . LYS A 1 343 ? 29.446 11.225 -23.194 1.00 82.98 763 LYS A O 1
ATOM 2375 N N . ASN A 1 344 ? 28.357 13.118 -22.626 1.00 78.62 764 ASN A N 1
ATOM 2376 C CA . ASN A 1 344 ? 28.177 12.745 -21.225 1.00 80.56 764 ASN A CA 1
ATOM 2377 C C . ASN A 1 344 ? 26.809 12.198 -20.832 1.00 77.98 764 ASN A C 1
ATOM 2378 O O . ASN A 1 344 ? 26.666 11.600 -19.772 1.00 80.94 764 ASN A O 1
ATOM 2383 N N . ASN A 1 345 ? 25.801 12.399 -21.665 1.00 74.33 765 ASN A N 1
ATOM 2384 C CA . ASN A 1 345 ? 24.452 12.044 -21.264 1.00 74.10 765 ASN A CA 1
ATOM 2385 C C . ASN A 1 345 ? 23.648 11.382 -22.361 1.00 72.01 765 ASN A C 1
ATOM 2386 O O . ASN A 1 345 ? 22.419 11.457 -22.348 1.00 73.00 76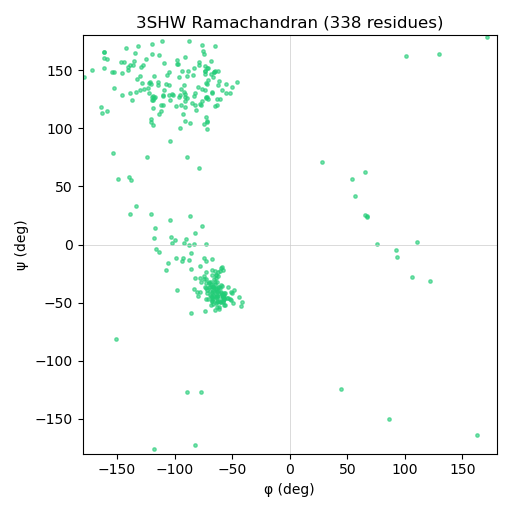5 ASN A O 1
ATOM 2391 N N . HIS A 1 346 ? 24.337 10.728 -23.297 1.00 71.07 766 HIS A N 1
ATOM 2392 C CA . HIS A 1 346 ? 23.670 10.091 -24.434 1.00 71.25 766 HIS A CA 1
ATOM 2393 C C . HIS A 1 346 ? 22.747 8.943 -24.022 1.00 72.14 766 HIS A C 1
ATOM 2394 O O . HIS A 1 346 ? 21.748 8.678 -24.693 1.00 73.72 766 HIS A O 1
ATOM 2401 N N . HIS A 1 347 ? 23.070 8.293 -22.904 1.00 72.53 767 HIS A N 1
ATOM 2402 C CA . HIS A 1 347 ? 22.238 7.234 -22.329 1.00 74.33 767 HIS A CA 1
ATOM 2403 C C . HIS A 1 347 ? 20.821 7.696 -21.981 1.00 75.96 767 HIS A C 1
ATOM 2404 O O . HIS A 1 347 ? 19.913 6.879 -21.835 1.00 78.50 767 HIS A O 1
ATOM 2411 N N . LEU A 1 348 ? 20.640 9.006 -21.849 1.00 68.78 768 LEU A N 1
ATOM 2412 C CA . LEU A 1 348 ? 19.338 9.582 -21.536 1.00 68.71 768 LEU A CA 1
ATOM 2413 C C . LEU A 1 348 ? 18.468 9.827 -22.763 1.00 67.63 768 LEU A C 1
ATOM 2414 O O . LEU A 1 348 ? 17.255 9.956 -22.628 1.00 68.33 768 LEU A O 1
ATOM 2419 N N . PHE A 1 349 ? 19.081 9.911 -23.944 1.00 66.55 769 PHE A N 1
ATOM 2420 C CA . PHE A 1 349 ? 18.340 10.159 -25.188 1.00 66.02 769 PHE A CA 1
ATOM 2421 C C . PHE A 1 349 ? 17.433 8.978 -25.517 1.00 67.32 769 PHE A C 1
ATOM 2422 O O . PHE A 1 349 ? 17.793 7.832 -25.279 1.00 68.30 769 PHE A O 1
ATOM 2430 N N . THR A 1 350 ? 16.259 9.252 -26.068 1.00 67.95 770 THR A N 1
ATOM 2431 C CA . THR A 1 350 ? 15.404 8.172 -26.556 1.00 69.92 770 THR A CA 1
ATOM 2432 C C . THR A 1 350 ? 15.371 8.126 -28.094 1.00 70.43 770 THR A C 1
ATOM 2433 O O . THR A 1 350 ? 15.056 7.088 -28.679 1.00 72.21 770 THR A O 1
ATOM 2437 N N . THR A 1 351 ? 15.697 9.258 -28.728 1.00 69.38 771 THR A N 1
ATOM 2438 C CA . THR A 1 351 ? 15.846 9.376 -30.187 1.00 69.70 771 THR A CA 1
ATOM 2439 C C . THR A 1 351 ? 16.796 10.518 -30.524 1.00 67.69 771 THR A C 1
ATOM 2440 O O . THR A 1 351 ? 16.858 11.522 -29.807 1.00 66.74 771 THR A O 1
ATOM 2444 N N . THR A 1 352 ? 17.519 10.357 -31.628 1.00 67.49 772 THR A N 1
ATOM 2445 C CA . THR A 1 352 ? 18.397 11.394 -32.169 1.00 65.85 772 THR A CA 1
ATOM 2446 C C . THR A 1 352 ? 17.950 11.755 -33.584 1.00 66.56 772 THR A C 1
ATOM 2447 O O . THR A 1 352 ? 17.600 10.884 -34.382 1.00 68.45 772 THR A O 1
ATOM 2451 N N . ILE A 1 353 ? 17.949 13.044 -33.886 1.00 65.55 773 ILE A N 1
ATOM 2452 C CA . ILE A 1 353 ? 17.678 13.505 -35.237 1.00 66.09 773 ILE A CA 1
ATOM 2453 C C . ILE A 1 353 ? 18.919 14.248 -35.716 1.00 64.80 773 ILE A C 1
ATOM 2454 O O . ILE A 1 353 ? 19.423 15.141 -35.025 1.00 63.85 773 ILE A O 1
ATOM 2459 N N . ASN A 1 354 ? 19.428 13.861 -36.881 1.00 65.13 774 ASN A N 1
ATOM 2460 C CA . ASN A 1 354 ? 20.615 14.503 -37.423 1.00 63.92 774 ASN A CA 1
ATOM 2461 C C . ASN A 1 354 ? 20.275 15.734 -38.239 1.00 64.10 774 ASN A C 1
ATOM 2462 O O . ASN A 1 354 ? 19.783 15.634 -39.359 1.00 65.77 774 ASN A O 1
ATOM 2467 N N . LEU A 1 355 ? 20.527 16.898 -37.652 1.00 62.73 775 LEU A N 1
ATOM 2468 C CA . LEU A 1 355 ? 20.262 18.162 -38.309 1.00 62.92 775 LEU A CA 1
ATOM 2469 C C . LEU A 1 355 ? 21.107 18.300 -39.562 1.00 63.19 775 LEU A C 1
ATOM 2470 O O . LEU A 1 355 ? 22.287 17.933 -39.565 1.00 62.24 775 LEU A O 1
ATOM 2475 N N . ASN A 1 356 ? 20.467 18.795 -40.624 1.00 64.67 776 ASN A N 1
ATOM 2476 C CA . ASN A 1 356 ? 21.140 19.324 -41.813 1.00 65.05 776 ASN A CA 1
ATOM 2477 C C . ASN A 1 356 ? 20.922 20.847 -41.896 1.00 65.27 776 ASN A C 1
ATOM 2478 O O . ASN A 1 356 ? 19.798 21.313 -42.094 1.00 66.80 776 ASN A O 1
ATOM 2483 N N . SER A 1 357 ? 22.003 21.612 -41.775 1.00 64.17 777 SER A N 1
ATOM 2484 C CA . SER A 1 357 ? 21.920 23.069 -41.596 1.00 64.51 777 SER A CA 1
ATOM 2485 C C . SER A 1 357 ? 21.184 23.823 -42.705 1.00 66.80 777 SER A C 1
ATOM 2486 O O . SER A 1 357 ? 20.706 24.947 -42.492 1.00 67.72 777 SER A O 1
ATOM 2489 N N . MET A 1 358 ? 21.099 23.211 -43.882 1.00 68.04 778 MET A N 1
ATOM 2490 C CA . MET A 1 358 ? 20.458 23.849 -45.028 1.00 70.50 778 MET A CA 1
ATOM 2491 C C . MET A 1 358 ? 19.065 23.297 -45.317 1.00 72.55 778 MET A C 1
ATOM 2492 O O . MET A 1 358 ? 18.541 23.451 -46.421 1.00 74.85 778 MET A O 1
ATOM 2497 N N . ASN A 1 359 ? 18.457 22.685 -44.302 1.00 71.97 779 ASN A N 1
ATOM 2498 C CA . ASN A 1 359 ? 17.237 21.910 -44.493 1.00 74.15 779 ASN A CA 1
ATOM 2499 C C . ASN A 1 359 ? 16.410 21.712 -43.212 1.00 73.55 779 ASN A C 1
ATOM 2500 O O . ASN A 1 359 ? 16.847 21.036 -42.268 1.00 71.54 779 ASN A O 1
ATOM 2505 N N . ASP A 1 360 ? 15.204 22.282 -43.205 1.00 75.61 780 ASP A N 1
ATOM 2506 C CA . ASP A 1 360 ? 14.325 22.261 -42.027 1.00 75.29 780 ASP A CA 1
ATOM 2507 C C . ASP A 1 360 ? 13.428 21.022 -41.918 1.00 76.42 780 ASP A C 1
ATOM 2508 O O . ASP A 1 360 ? 12.380 21.052 -41.266 1.00 77.39 780 ASP A O 1
ATOM 2513 N N . GLY A 1 361 ? 13.864 19.928 -42.540 1.00 76.35 781 GLY A N 1
ATOM 2514 C CA . GLY A 1 361 ? 13.148 18.654 -42.496 1.00 77.79 781 GLY A CA 1
ATOM 2515 C C . GLY A 1 361 ? 13.257 17.963 -41.149 1.00 75.57 781 GLY A C 1
ATOM 2516 O O . GLY A 1 361 ? 12.717 16.871 -40.954 1.00 76.53 781 GLY A O 1
ATOM 2517 N N . TRP A 1 362 ? 13.963 18.605 -40.223 1.00 72.74 782 TRP A N 1
ATOM 2518 C CA . TRP A 1 362 ? 14.078 18.132 -38.856 1.00 70.90 782 TRP A CA 1
ATOM 2519 C C . TRP A 1 362 ? 12.760 18.281 -38.099 1.00 72.48 782 TRP A C 1
ATOM 2520 O O . TRP A 1 362 ? 12.468 17.478 -37.212 1.00 72.36 782 TRP A O 1
ATOM 2531 N N . TYR A 1 363 ? 11.976 19.311 -38.433 1.00 74.30 783 TYR A N 1
ATOM 2532 C CA . TYR A 1 363 ? 10.719 19.587 -37.727 1.00 75.88 783 TYR A CA 1
ATOM 2533 C C . TYR A 1 363 ? 9.684 18.504 -38.018 1.00 78.35 783 TYR A C 1
ATOM 2534 O O . TYR A 1 363 ? 9.116 17.920 -37.092 1.00 78.25 783 TYR A O 1
ATOM 2543 N N . GLY A 1 364 ? 9.465 18.228 -39.304 1.00 80.64 784 GLY A N 1
ATOM 2544 C CA . GLY A 1 364 ? 8.678 17.075 -39.727 1.00 83.41 784 GLY A CA 1
ATOM 2545 C C . GLY A 1 364 ? 9.166 15.801 -39.055 1.00 81.66 784 GLY A C 1
ATOM 2546 O O . GLY A 1 364 ? 8.369 15.037 -38.507 1.00 83.06 784 GLY A O 1
ATOM 2547 N N . ALA A 1 365 ? 10.482 15.588 -39.085 1.00 78.74 785 ALA A N 1
ATOM 2548 C CA . ALA A 1 365 ? 11.107 14.426 -38.459 1.00 77.27 785 ALA A CA 1
ATOM 2549 C C . ALA A 1 365 ? 10.807 14.366 -36.960 1.00 76.19 785 ALA A C 1
ATOM 2550 O O . ALA A 1 365 ? 10.482 13.295 -36.432 1.00 76.92 785 ALA A O 1
ATOM 2552 N N . LEU A 1 366 ? 10.896 15.523 -36.300 1.00 74.80 786 LEU A N 1
ATOM 2553 C CA . LEU A 1 366 ? 10.682 15.645 -34.860 1.00 73.75 786 LEU A CA 1
ATOM 2554 C C . LEU A 1 366 ? 9.260 15.286 -34.433 1.00 76.66 786 LEU A C 1
ATOM 2555 O O . LEU A 1 366 ? 9.076 14.500 -33.505 1.00 76.60 786 LEU A O 1
ATOM 2560 N N . LYS A 1 367 ? 8.262 15.856 -35.106 1.00 79.60 787 LYS A N 1
ATOM 2561 C CA . LYS A 1 367 ? 6.870 15.518 -34.833 1.00 82.99 787 LYS A CA 1
ATOM 2562 C C . LYS A 1 367 ? 6.656 14.023 -35.016 1.00 84.69 787 LYS A C 1
ATOM 2563 O O . LYS A 1 367 ? 6.063 13.364 -34.162 1.00 85.52 787 LYS A O 1
AT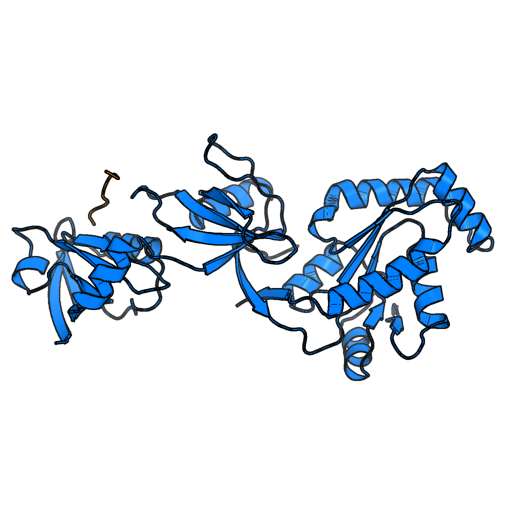OM 2569 N N . GLU A 1 368 ? 7.159 13.498 -36.129 1.00 85.60 788 GLU A N 1
ATOM 2570 C CA . GLU A 1 368 ? 7.002 12.088 -36.467 1.00 88.16 788 GLU A CA 1
ATOM 2571 C C . GLU A 1 368 ? 7.683 11.193 -35.434 1.00 85.87 788 GLU A C 1
ATOM 2572 O O . GLU A 1 368 ? 7.138 10.150 -35.061 1.00 87.76 788 GLU A O 1
ATOM 2578 N N . ALA A 1 369 ? 8.861 11.616 -34.974 1.00 82.35 789 ALA A N 1
ATOM 2579 C CA . ALA A 1 369 ? 9.640 10.868 -33.981 1.00 80.27 789 ALA A CA 1
ATOM 2580 C C . ALA A 1 369 ? 8.985 10.879 -32.605 1.00 80.23 789 ALA A C 1
ATOM 2581 O O . ALA A 1 369 ? 8.923 9.845 -31.941 1.00 80.71 789 ALA A O 1
ATOM 2583 N N . ILE A 1 370 ? 8.500 12.048 -32.190 1.00 80.00 790 ILE A N 1
ATOM 2584 C CA . ILE A 1 370 ? 7.844 12.206 -30.893 1.00 80.36 790 ILE A CA 1
ATOM 2585 C C . ILE A 1 370 ? 6.635 11.286 -30.759 1.00 83.50 790 ILE A C 1
ATOM 2586 O O . ILE A 1 370 ? 6.445 10.662 -29.719 1.00 83.48 790 ILE A O 1
ATOM 2591 N N . GLN A 1 371 ? 5.838 11.188 -31.818 1.00 86.59 791 GLN A N 1
ATOM 2592 C CA . GLN A 1 371 ? 4.689 10.293 -31.822 1.00 90.56 791 GLN A CA 1
ATOM 2593 C C . GLN A 1 371 ? 5.128 8.826 -31.881 1.00 90.98 791 GLN A C 1
ATOM 2594 O O . GLN A 1 371 ? 4.646 7.994 -31.109 1.00 92.31 791 GLN A O 1
ATOM 2600 N N . GLN A 1 372 ? 6.058 8.521 -32.782 1.00 97.17 792 GLN A N 1
ATOM 2601 C CA . GLN A 1 372 ? 6.600 7.172 -32.918 1.00 95.90 792 GLN A CA 1
ATOM 2602 C C . GLN A 1 372 ? 7.011 6.621 -31.550 1.00 89.72 792 GLN A C 1
ATOM 2603 O O . GLN A 1 372 ? 6.800 5.440 -31.261 1.00 87.95 792 GLN A O 1
ATOM 2609 N N . GLN A 1 373 ? 7.580 7.499 -30.721 1.00 87.25 793 GLN A N 1
ATOM 2610 C CA . GLN A 1 373 ? 7.975 7.178 -29.351 1.00 82.15 793 GLN A CA 1
ATOM 2611 C C . GLN A 1 373 ? 6.774 6.898 -28.462 1.00 80.52 793 GLN A C 1
ATOM 2612 O O . GLN A 1 373 ? 6.734 5.874 -27.787 1.00 78.22 793 GLN A O 1
ATOM 2618 N N . GLN A 1 374 ? 5.803 7.808 -28.457 1.00 82.74 794 GLN A N 1
ATOM 2619 C CA . GLN A 1 374 ? 4.609 7.660 -27.628 1.00 83.06 794 GLN A CA 1
ATOM 2620 C C . GLN A 1 374 ? 3.950 6.298 -27.820 1.00 83.44 794 GLN A C 1
ATOM 2621 O O . GLN A 1 374 ? 3.516 5.672 -26.855 1.00 82.52 794 GLN A O 1
ATOM 2627 N N . ASN A 1 375 ? 3.899 5.844 -29.068 1.00 85.83 795 ASN A N 1
ATOM 2628 C CA . ASN A 1 375 ? 3.326 4.547 -29.406 1.00 87.43 795 ASN A CA 1
ATOM 2629 C C . ASN A 1 375 ? 4.200 3.363 -28.995 1.00 84.26 795 ASN A C 1
ATOM 2630 O O . ASN A 1 375 ? 3.729 2.229 -28.972 1.00 85.44 795 ASN A O 1
ATOM 2635 N N . GLN A 1 376 ? 5.464 3.623 -28.669 1.00 81.27 796 GLN A N 1
ATOM 2636 C CA . GLN A 1 376 ? 6.345 2.572 -28.140 1.00 78.96 796 GLN A CA 1
ATOM 2637 C C . GLN A 1 376 ? 5.967 2.176 -26.712 1.00 76.73 796 GLN A C 1
ATOM 2638 O O . GLN A 1 376 ? 5.418 2.978 -25.950 1.00 76.64 796 GLN A O 1
ATOM 2644 N N . LEU A 1 377 ? 6.265 0.927 -26.368 1.00 76.03 797 LEU A N 1
ATOM 2645 C CA . LEU A 1 377 ? 6.164 0.457 -24.999 1.00 74.57 797 LEU A CA 1
ATOM 2646 C C . LEU A 1 377 ? 7.388 0.946 -24.226 1.00 71.57 797 LEU A C 1
ATOM 2647 O O . LEU A 1 377 ? 8.429 1.246 -24.820 1.00 70.75 797 LEU A O 1
ATOM 2652 N N . VAL A 1 378 ? 7.264 1.037 -22.905 1.00 71.05 798 VAL A N 1
ATOM 2653 C CA . VAL A 1 378 ? 8.370 1.519 -22.074 1.00 69.01 798 VAL A CA 1
ATOM 2654 C C . VAL A 1 378 ? 8.789 0.494 -21.013 1.00 68.19 798 VAL A C 1
ATOM 2655 O O . VAL A 1 378 ? 7.940 -0.173 -20.404 1.00 69.64 798 VAL A O 1
ATOM 2659 N N . TRP A 1 379 ? 10.102 0.361 -20.821 1.00 66.39 799 TRP A N 1
ATOM 2660 C CA . TRP A 1 379 ? 10.633 -0.403 -19.698 1.00 66.23 799 TRP A CA 1
ATOM 2661 C C . TRP A 1 379 ? 10.493 0.452 -18.452 1.00 67.00 799 TRP A C 1
ATOM 2662 O O . TRP A 1 379 ? 11.036 1.554 -18.370 1.00 66.75 799 TRP A O 1
ATOM 2673 N N . VAL A 1 380 ? 9.743 -0.073 -17.494 1.00 69.20 800 VAL A N 1
ATOM 2674 C CA . VAL A 1 380 ? 9.351 0.651 -16.302 1.00 71.85 800 VAL A CA 1
ATOM 2675 C C . VAL A 1 380 ? 9.799 -0.177 -15.103 1.00 73.73 800 VAL A C 1
ATOM 2676 O O . VAL A 1 380 ? 10.052 -1.373 -15.242 1.00 73.33 800 VAL A O 1
ATOM 2680 N N . SER A 1 381 ? 9.924 0.454 -13.937 1.00 76.70 801 SER A N 1
ATOM 2681 C CA . SER A 1 381 ? 10.304 -0.263 -12.714 1.00 79.62 801 SER A CA 1
ATOM 2682 C C . SER A 1 381 ? 9.229 -1.271 -12.299 1.00 83.61 801 SER A C 1
ATOM 2683 O O . SER A 1 381 ? 8.143 -1.288 -12.872 1.00 84.71 801 SER A O 1
ATOM 2686 N N . GLU A 1 382 ? 9.542 -2.117 -11.320 1.00 86.76 802 GLU A N 1
ATOM 2687 C CA . GLU A 1 382 ? 8.566 -3.048 -10.755 1.00 92.32 802 GLU A CA 1
ATOM 2688 C C . GLU A 1 382 ? 7.977 -2.476 -9.472 1.00 99.59 802 GLU A C 1
ATOM 2689 O O . GLU A 1 382 ? 8.678 -2.333 -8.469 1.00 101.92 802 GLU A O 1
ATOM 2695 N N . GLY B 2 4 ? 28.970 -30.504 -19.570 1.00 164.64 1134 GLY B N 1
ATOM 2696 C CA . GLY B 2 4 ? 29.250 -30.949 -18.171 1.00 156.14 1134 GLY B CA 1
ATOM 2697 C C . GLY B 2 4 ? 29.683 -29.806 -17.272 1.00 153.05 1134 GLY B C 1
ATOM 2698 O O . GLY B 2 4 ? 30.871 -29.655 -16.975 1.00 158.89 1134 GLY B O 1
ATOM 2699 N N . LYS B 2 5 ? 28.712 -29.004 -16.838 1.00 145.15 1135 LYS B N 1
ATOM 2700 C CA . LYS B 2 5 ? 28.967 -27.840 -15.987 1.00 142.49 1135 LYS B CA 1
ATOM 2701 C C . LYS B 2 5 ? 29.304 -28.240 -14.548 1.00 134.93 1135 LYS B C 1
ATOM 2702 O O . LYS B 2 5 ? 28.826 -29.266 -14.047 1.00 129.23 1135 LYS B O 1
ATOM 2704 N N . THR B 2 6 ? 30.133 -27.423 -13.896 1.00 136.49 1136 THR B N 1
ATOM 2705 C CA . THR B 2 6 ? 30.536 -27.654 -12.504 1.00 130.74 1136 THR B CA 1
ATOM 2706 C C . THR B 2 6 ? 29.371 -27.381 -11.540 1.00 120.56 1136 THR B C 1
ATOM 2707 O O . THR B 2 6 ? 28.999 -26.228 -11.298 1.00 119.08 1136 THR B O 1
ATOM 2711 N N . SER B 2 7 ? 28.797 -28.458 -11.009 1.00 115.69 1137 SER B N 1
ATOM 2712 C CA . SER B 2 7 ? 27.638 -28.388 -10.114 1.00 108.62 1137 SER B CA 1
ATOM 2713 C C . SER B 2 7 ? 27.974 -27.708 -8.786 1.00 105.61 1137 SER B C 1
ATOM 2714 O O . SER B 2 7 ? 29.103 -27.812 -8.297 1.00 107.98 1137 SER B O 1
ATOM 2717 N N . VAL B 2 8 ? 26.992 -27.020 -8.206 1.00 101.64 1138 VAL B N 1
ATOM 2718 C CA . VAL B 2 8 ? 27.184 -26.346 -6.915 1.00 99.41 1138 VAL B CA 1
ATOM 2719 C C . VAL B 2 8 ? 26.239 -26.881 -5.828 1.00 96.62 1138 VAL B C 1
ATOM 2720 O O . VAL B 2 8 ? 25.045 -26.575 -5.801 1.00 95.90 1138 VAL B O 1
ATOM 2724 N N . TRP B 2 9 ? 26.802 -27.707 -4.948 1.00 97.11 1139 TRP B N 1
ATOM 2725 C CA . TRP B 2 9 ? 26.053 -28.351 -3.871 1.00 97.51 1139 TRP B CA 1
ATOM 2726 C C . TRP B 2 9 ? 26.108 -27.499 -2.616 1.00 97.03 1139 TRP B C 1
ATOM 2727 O O . TRP B 2 9 ? 27.184 -27.060 -2.201 1.00 97.27 1139 TRP B O 1
ATOM 2738 N N . ILE B 2 10 ? 24.947 -27.270 -2.016 1.00 97.72 1140 ILE B N 1
ATOM 2739 C CA . ILE B 2 10 ? 24.854 -26.498 -0.780 1.00 98.79 1140 ILE B CA 1
ATOM 2740 C C . ILE B 2 10 ? 24.273 -27.324 0.360 1.00 104.20 1140 ILE B C 1
ATOM 2741 O O . ILE B 2 10 ? 23.983 -28.505 0.175 1.00 107.08 1140 ILE B O 1
#

CATH classification: 2.30.42.10 (+2 more: 2.30.30.40, 3.40.50.300)

InterPro domains:
  IPR000906 ZU5 domain [PF00791] (1637-1720)
  IPR000906 ZU5 domain [PS51145] (1634-1748)
  IPR000906 ZU5 domain [SM00218] (1632-1738)
  IPR001452 SH3 domain [PF07653] (520-582)
  IPR001452 SH3 domain [PS50002] (516-584)
  IPR001478 PDZ domain [PF00595] (23-106)
  IPR001478 PDZ domain [PF00595] (187-261)
  IPR001478 PDZ domain [PF00595] (428-499)
  IPR001478 PDZ domain [PS50106] (23-110)
  IPR001478 PDZ domain [PS50106] (186-264)
  IPR001478 PDZ domain [PS50106] (421-502)
  IPR001478 PDZ domain [SM00228] (32-110)
  IPR001478 PDZ domain [SM00228] (196-264)
  IPR001478 PDZ domain [SM00228] (431-504)
  IPR005417 Tight junction protein ZO [PR01597] (250-272)
  IPR005417 Tight junction protein ZO [PR01597] (598-609)
  IPR005417 Tight junction protein ZO [PR01597] (834-844)
  IPR005417 Tight junction protein ZO [PR01597] (867-881)
  IPR005418 Tight junction protein ZO-1 [PR01598] (344-365)
  IPR005418 Tight junction protein ZO-1 [PR01598] (367-392)